Protein AF-A0AAU9T8H1-F1 (afdb_monomer)

InterPro domains:
  IPR004146 DC1 [PF03107] (18-64)
  IPR004146 DC1 [PF03107] (103-150)
  IPR046349 C1-like domain superfamily [SSF57889] (3-67)
  IPR046349 C1-like domain superfamily [SSF57889] (46-163)
  IPR053192 Vacuole Formation Regulator [PTHR32410] (3-185)

Nearest PDB structures (foldseek):
  6yxy-assembly1_EG  TM=4.376E-01  e=1.347E+00  Trypanosoma brucei brucei
  6nmi-assembly1_E  TM=2.563E-01  e=2.479E-01  Homo sapiens
  8ebt-assembly1_E  TM=2.533E-01  e=3.477E-01  Homo sapiens

Solvent-accessible surface area (backbone atoms only — not comparable to full-atom values): 11354 Å² total; per-residue (Å²): 137,81,79,58,87,84,66,78,79,70,69,54,24,35,48,31,16,85,46,94,59,61,30,34,57,34,76,66,74,74,93,78,92,51,46,13,75,81,80,67,43,74,54,63,68,89,72,19,29,29,33,36,89,88,45,88,85,42,31,28,39,43,75,64,53,69,30,77,81,29,21,85,83,64,70,41,69,92,53,79,78,73,67,98,68,79,68,57,65,34,46,49,76,77,51,92,56,28,30,40,36,80,85,43,96,56,59,25,37,59,42,69,55,87,65,72,46,97,83,44,44,15,75,82,79,73,44,69,53,66,64,55,51,28,30,36,38,80,78,94,42,90,54,29,28,41,43,70,61,53,68,42,64,42,61,48,77,39,70,79,36,52,56,54,33,34,61,42,75,44,74,64,94,68,87,79,90,61,63,49,80,46,74,43,67,87,130

Sequence (187 aa):
MGLHQDCVYHPYLIRISRHHHRISFISFLPPGKWFCGVCRRKVDNSYGAYSCNKCDGYFVHTKCSLRKDLWDGEELEGIPEEPAEIVVEPFQRISDGIILHFAHYHHLKLEICGAYDEGNICQACSFPIYEGGYYSCKDQCDFILHEACANTPCKKQHPMHAHSLTLKVGLFKYSGGQGYFYCSAFF

pLDDT: mean 79.55, std 15.43, range [38.94, 95.0]

Radius of gyration: 22.87 Å; Cα contacts (8 Å, |Δi|>4): 336; chains: 1; bounding box: 56×29×70 Å

Foldseek 3Di:
DDDDPVLPDQFAWFFWLLDDAIWGWDLADDPDFAAASQPRHTEDNPRTWTGDPVDPRHIHHSVRCPDVQITVPDRCVVPDDDPSDPQVFQWDDPDVQWTCGQQDRAIWGKDFPPQFDPLQAAPQPRHGDHGGIKTAGPPPDSHIHHPVSSRDGQWDRHSRDSFIWGWDWADDPDDDGDIDIDTDGDD

Mean predicted aligned error: 13.31 Å

Structure (mmCIF, N/CA/C/O backbone):
data_AF-A0AAU9T8H1-F1
#
_entry.id   AF-A0AAU9T8H1-F1
#
loop_
_atom_site.group_PDB
_atom_site.id
_atom_site.type_symbol
_atom_site.label_atom_id
_atom_site.label_alt_id
_atom_site.label_comp_id
_atom_site.label_asym_id
_atom_site.label_entity_id
_atom_site.label_seq_id
_atom_site.pdbx_PDB_ins_code
_atom_site.Cartn_x
_atom_site.Cartn_y
_atom_site.Cartn_z
_atom_site.occupancy
_atom_site.B_iso_or_equiv
_atom_site.auth_seq_id
_atom_site.auth_comp_id
_atom_site.auth_asym_id
_atom_site.auth_atom_id
_atom_site.pdbx_PDB_model_num
ATOM 1 N N . MET A 1 1 ? 19.679 5.506 -36.615 1.00 39.25 1 MET A N 1
ATOM 2 C CA . MET A 1 1 ? 18.511 5.519 -35.713 1.00 39.25 1 MET A CA 1
ATOM 3 C C . MET A 1 1 ? 17.799 4.188 -35.889 1.00 39.25 1 MET A C 1
ATOM 5 O O . MET A 1 1 ? 16.948 4.063 -36.753 1.00 39.25 1 MET A O 1
ATOM 9 N N . GLY A 1 2 ? 18.286 3.150 -35.208 1.00 38.94 2 GLY A N 1
ATOM 10 C CA . GLY A 1 2 ? 17.725 1.806 -35.317 1.00 38.94 2 GLY A CA 1
ATOM 11 C C . GLY A 1 2 ? 16.700 1.618 -34.214 1.00 38.94 2 GLY A C 1
ATOM 12 O O . GLY A 1 2 ? 17.080 1.491 -33.055 1.00 38.94 2 GLY A O 1
ATOM 13 N N . LEU A 1 3 ? 15.419 1.662 -34.566 1.00 40.53 3 LEU A N 1
ATOM 14 C CA . LEU A 1 3 ? 14.355 1.194 -33.688 1.00 40.53 3 LEU A CA 1
ATOM 15 C C . LEU A 1 3 ? 14.489 -0.332 -33.601 1.00 40.53 3 LEU A C 1
ATOM 17 O O . LEU A 1 3 ? 14.402 -1.011 -34.622 1.00 40.53 3 LEU A O 1
ATOM 21 N N . HIS A 1 4 ? 14.758 -0.864 -32.405 1.00 49.91 4 HIS A N 1
ATOM 22 C CA . HIS A 1 4 ? 14.685 -2.306 -32.171 1.00 49.91 4 HIS A CA 1
ATOM 23 C C . HIS A 1 4 ? 13.232 -2.741 -32.384 1.00 49.91 4 HIS A C 1
ATOM 25 O O . HIS A 1 4 ? 12.314 -2.134 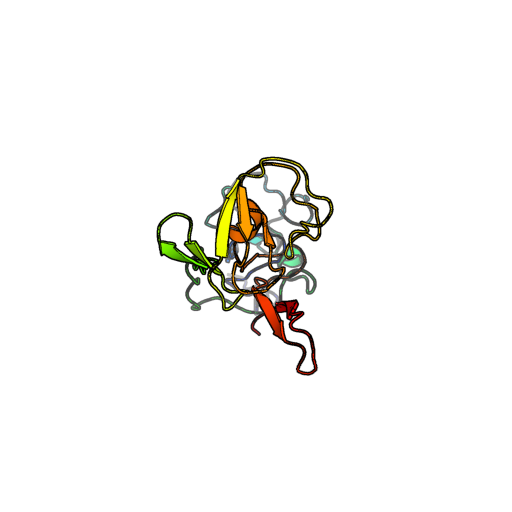-31.835 1.00 49.91 4 HIS A O 1
ATOM 31 N N . GLN A 1 5 ? 13.018 -3.789 -33.173 1.00 43.81 5 GLN A N 1
ATOM 32 C CA . GLN A 1 5 ? 11.688 -4.321 -33.489 1.00 43.81 5 GLN A CA 1
ATOM 33 C C . GLN A 1 5 ? 10.965 -4.876 -32.240 1.00 43.81 5 GLN A C 1
ATOM 35 O O . GLN A 1 5 ? 9.746 -5.009 -32.239 1.00 43.81 5 GLN A O 1
ATOM 40 N N . ASP A 1 6 ? 11.709 -5.096 -31.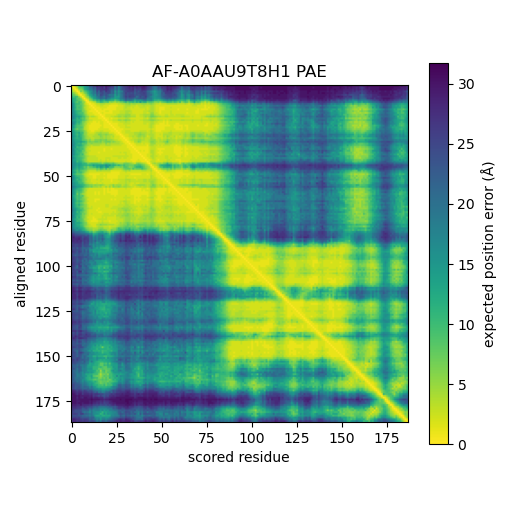150 1.00 49.19 6 ASP A N 1
ATOM 41 C CA . ASP A 1 6 ? 11.206 -5.488 -29.826 1.00 49.19 6 ASP A CA 1
ATOM 42 C C . ASP A 1 6 ? 10.787 -4.292 -28.945 1.00 49.19 6 ASP A C 1
ATOM 44 O O . ASP A 1 6 ? 10.227 -4.478 -27.866 1.00 49.19 6 ASP A O 1
ATOM 48 N N . CYS A 1 7 ? 11.039 -3.048 -29.375 1.00 53.81 7 CYS A N 1
ATOM 49 C CA . CYS A 1 7 ? 10.672 -1.832 -28.634 1.00 53.81 7 CYS A CA 1
ATOM 50 C C . CYS A 1 7 ? 9.223 -1.379 -28.875 1.00 53.81 7 CYS A C 1
ATOM 52 O O . CYS A 1 7 ? 8.868 -0.268 -28.492 1.00 53.81 7 CYS A O 1
ATOM 54 N N . VAL A 1 8 ? 8.387 -2.195 -29.521 1.00 54.19 8 VAL A N 1
ATOM 55 C CA . VAL A 1 8 ? 7.093 -1.722 -30.034 1.00 54.19 8 VAL A CA 1
ATOM 56 C C . VAL A 1 8 ? 6.023 -1.584 -28.939 1.00 54.19 8 VAL A C 1
ATOM 58 O O . VAL A 1 8 ? 5.135 -0.765 -29.120 1.00 54.19 8 VAL A O 1
ATOM 61 N N . TYR A 1 9 ? 6.127 -2.250 -27.776 1.00 65.25 9 TYR A N 1
ATOM 62 C CA . TYR A 1 9 ? 5.170 -2.051 -26.666 1.00 65.25 9 TYR A CA 1
ATOM 63 C C . TYR A 1 9 ? 5.771 -2.339 -25.276 1.00 65.25 9 TYR A C 1
ATOM 65 O O . TYR A 1 9 ? 5.456 -3.352 -24.653 1.00 65.25 9 TYR A O 1
ATOM 73 N N . HIS A 1 10 ? 6.627 -1.449 -24.765 1.00 79.06 10 HIS A N 1
ATOM 74 C CA . HIS A 1 10 ? 6.884 -1.399 -23.320 1.00 79.06 10 HIS A CA 1
ATOM 75 C C . HIS A 1 10 ? 6.015 -0.297 -22.718 1.00 79.06 10 HIS A C 1
ATOM 77 O O . HIS A 1 10 ? 6.110 0.835 -23.195 1.00 79.06 10 HIS A O 1
ATOM 83 N N . PRO A 1 11 ? 5.184 -0.600 -21.708 1.00 88.94 11 PRO A N 1
ATOM 84 C CA . PRO A 1 11 ? 4.323 0.406 -21.117 1.00 88.94 11 PRO A CA 1
ATOM 85 C C . PRO A 1 11 ? 5.165 1.511 -20.480 1.00 88.94 11 PRO A C 1
ATOM 87 O O . PRO A 1 11 ? 6.184 1.229 -19.836 1.00 88.94 11 PRO A O 1
ATOM 90 N N . TYR A 1 12 ? 4.775 2.763 -20.678 1.00 91.69 12 TYR A N 1
ATOM 91 C CA . TYR A 1 12 ? 5.540 3.907 -20.218 1.00 91.69 12 TYR A CA 1
ATOM 92 C C . TYR A 1 12 ? 5.440 4.072 -18.707 1.00 91.69 12 TYR A C 1
ATOM 94 O O . TYR A 1 12 ? 6.472 4.249 -18.067 1.00 91.69 12 TYR A O 1
ATOM 102 N N . LEU A 1 13 ? 4.250 3.990 -18.110 1.00 92.19 13 LEU A N 1
ATOM 103 C CA . LEU A 1 13 ? 4.049 4.226 -16.684 1.00 92.19 13 LEU A CA 1
ATOM 104 C C . LEU A 1 13 ? 3.257 3.077 -16.069 1.00 92.19 13 LEU A C 1
ATOM 106 O O . LEU A 1 13 ? 2.109 2.844 -16.415 1.00 92.19 13 LEU A O 1
ATOM 110 N N . ILE A 1 14 ? 3.841 2.378 -15.101 1.00 92.19 14 ILE A N 1
ATOM 111 C CA . ILE A 1 14 ? 3.196 1.214 -14.480 1.00 92.19 14 ILE A CA 1
ATOM 112 C C . ILE A 1 14 ? 3.286 1.259 -12.959 1.00 92.19 14 ILE A C 1
ATOM 114 O O . ILE A 1 14 ? 4.031 2.052 -12.372 1.00 92.19 14 ILE A O 1
ATOM 118 N N . ARG A 1 15 ? 2.563 0.349 -12.304 1.00 91.12 15 ARG A N 1
ATOM 119 C CA . ARG A 1 15 ? 2.710 0.050 -10.878 1.00 91.12 15 ARG A CA 1
ATOM 120 C C . ARG A 1 15 ? 3.114 -1.411 -10.692 1.00 91.12 15 ARG A C 1
ATOM 122 O O . ARG A 1 15 ? 2.602 -2.292 -11.368 1.00 91.12 15 ARG A O 1
ATOM 129 N N . ILE A 1 16 ? 4.025 -1.661 -9.753 1.00 90.12 16 ILE A N 1
ATOM 130 C CA . ILE A 1 16 ? 4.419 -3.017 -9.361 1.00 90.12 16 ILE A CA 1
ATOM 131 C C . ILE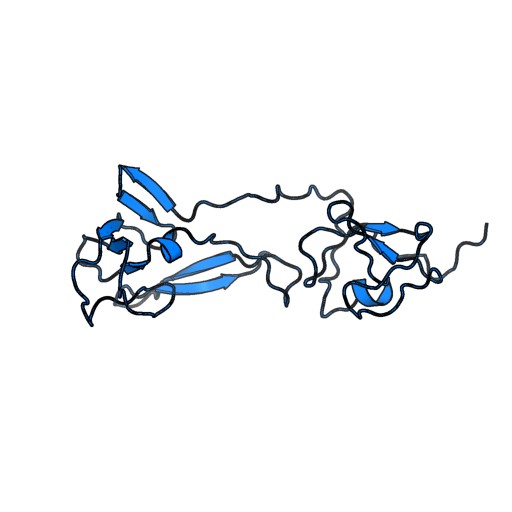 A 1 16 ? 4.167 -3.230 -7.873 1.00 90.12 16 ILE A C 1
ATOM 133 O O . ILE A 1 16 ? 4.346 -2.316 -7.076 1.00 90.12 16 ILE A O 1
ATOM 137 N N . SER A 1 17 ? 3.850 -4.454 -7.464 1.00 85.31 17 SER A N 1
ATOM 138 C CA . SER A 1 17 ? 3.576 -4.772 -6.055 1.00 85.31 17 SER A CA 1
ATOM 139 C C . SER A 1 17 ? 4.778 -4.542 -5.122 1.00 85.31 17 SER A C 1
ATOM 141 O O . SER A 1 17 ? 4.631 -4.353 -3.919 1.00 85.31 17 SER A O 1
ATOM 143 N N . ARG A 1 18 ? 6.002 -4.548 -5.668 1.00 84.94 18 ARG A N 1
ATOM 144 C CA . ARG A 1 18 ? 7.264 -4.404 -4.916 1.00 84.94 18 ARG A CA 1
ATOM 145 C C . ARG A 1 18 ? 7.698 -2.951 -4.704 1.00 84.94 18 ARG A C 1
ATOM 147 O O . ARG A 1 18 ? 8.796 -2.733 -4.187 1.00 84.94 18 ARG A O 1
ATOM 154 N N . HIS A 1 19 ? 6.890 -1.975 -5.116 1.00 88.75 19 HIS A N 1
ATOM 155 C CA . HIS A 1 19 ? 7.195 -0.560 -4.944 1.00 88.75 19 HIS A CA 1
ATOM 156 C C . HIS A 1 19 ? 5.930 0.291 -4.846 1.00 88.75 19 HIS A C 1
ATOM 158 O O . HIS A 1 19 ? 4.977 0.079 -5.584 1.00 88.75 19 HIS A O 1
ATOM 164 N N . HIS A 1 20 ? 5.935 1.283 -3.957 1.00 81.81 20 HIS A N 1
ATOM 165 C CA . HIS A 1 20 ? 4.718 2.034 -3.651 1.00 81.81 20 HIS A CA 1
ATOM 166 C C . HIS A 1 20 ? 4.334 3.077 -4.707 1.00 81.81 20 HIS A C 1
ATOM 168 O O . HIS A 1 20 ? 3.153 3.372 -4.926 1.00 81.81 20 HIS A O 1
ATOM 174 N N . HIS A 1 21 ? 5.338 3.630 -5.378 1.00 88.81 21 HIS A N 1
ATOM 175 C CA . HIS A 1 21 ? 5.156 4.641 -6.408 1.00 88.81 21 HIS A CA 1
ATOM 176 C C . HIS A 1 21 ? 5.018 4.008 -7.789 1.00 88.81 21 HIS A C 1
ATOM 178 O O . HIS A 1 21 ? 5.494 2.896 -8.035 1.00 88.81 21 HIS A O 1
ATOM 184 N N . ARG A 1 22 ? 4.391 4.747 -8.709 1.00 91.44 22 ARG A N 1
ATOM 185 C CA . ARG A 1 22 ? 4.471 4.410 -10.130 1.00 91.44 22 ARG A CA 1
ATOM 186 C C . ARG A 1 22 ? 5.922 4.519 -10.593 1.00 91.44 22 ARG A C 1
ATOM 188 O O . ARG A 1 22 ? 6.678 5.360 -10.105 1.00 91.44 22 ARG A O 1
ATOM 195 N N . ILE A 1 23 ? 6.297 3.658 -11.525 1.00 93.31 23 ILE A N 1
ATOM 196 C CA . ILE A 1 23 ? 7.619 3.654 -12.142 1.00 93.31 23 ILE A CA 1
ATOM 197 C C . ILE A 1 23 ? 7.462 3.886 -13.637 1.00 93.31 23 ILE A C 1
ATOM 199 O O . ILE A 1 23 ? 6.556 3.326 -14.256 1.00 93.31 23 ILE A O 1
ATOM 203 N N . SER A 1 24 ? 8.331 4.713 -14.208 1.00 94.06 24 SER A N 1
ATOM 204 C CA . SER A 1 24 ? 8.301 5.061 -15.624 1.00 94.06 24 SER A CA 1
ATOM 205 C C . SER A 1 24 ? 9.432 4.387 -16.387 1.00 94.06 24 SER A C 1
ATOM 207 O O . SER A 1 24 ? 10.535 4.225 -15.859 1.00 94.06 24 SER A O 1
ATOM 209 N N . PHE A 1 25 ? 9.174 4.014 -17.632 1.00 93.38 25 PHE A N 1
ATOM 210 C CA . PHE A 1 25 ? 10.170 3.454 -18.525 1.00 93.38 25 PHE A CA 1
ATOM 211 C C . PHE A 1 25 ? 11.209 4.513 -18.902 1.00 93.38 25 PHE A C 1
ATOM 213 O O . PHE A 1 25 ? 10.886 5.645 -19.263 1.00 93.38 25 PHE A O 1
ATOM 220 N N . ILE A 1 26 ? 12.477 4.121 -18.851 1.00 90.25 26 ILE A N 1
ATOM 221 C CA . ILE A 1 26 ? 13.618 4.908 -19.297 1.00 90.25 26 ILE A CA 1
ATOM 222 C C . ILE A 1 26 ? 14.435 4.090 -20.294 1.00 90.25 26 ILE A C 1
ATOM 224 O O . ILE A 1 26 ? 14.829 2.951 -20.045 1.00 90.25 26 ILE A O 1
ATOM 228 N N . SER A 1 27 ? 14.719 4.697 -21.445 1.00 86.94 27 SER A N 1
ATOM 229 C CA . SER A 1 27 ? 15.519 4.050 -22.494 1.00 86.94 27 SER A CA 1
ATOM 230 C C . SER A 1 27 ? 17.015 4.026 -22.165 1.00 86.94 27 SER A C 1
ATOM 232 O O . SER A 1 27 ? 17.746 3.192 -22.691 1.00 86.94 27 SER A O 1
ATOM 234 N N . PHE A 1 28 ? 17.472 4.934 -21.297 1.00 84.12 28 PHE A N 1
ATOM 235 C CA . PHE A 1 28 ? 18.876 5.072 -20.926 1.00 84.12 28 PHE A CA 1
ATOM 236 C C . PHE A 1 28 ? 19.024 5.253 -19.420 1.00 84.12 28 PHE A C 1
ATOM 238 O O . PHE A 1 28 ? 18.386 6.118 -18.819 1.00 84.12 28 PHE A O 1
ATOM 245 N N . LEU A 1 29 ? 19.899 4.448 -18.822 1.00 85.38 29 LEU A N 1
ATOM 246 C CA . LEU A 1 29 ? 20.279 4.601 -17.424 1.00 85.38 29 LEU A CA 1
ATOM 247 C C . LEU A 1 29 ? 21.188 5.824 -17.226 1.00 85.38 29 LEU A C 1
ATOM 249 O O . LEU A 1 29 ? 22.110 6.033 -18.021 1.00 85.38 29 LEU A O 1
ATOM 253 N N . PRO A 1 30 ? 21.005 6.585 -16.132 1.00 86.25 30 PRO A N 1
ATOM 254 C CA . PRO A 1 30 ? 21.972 7.595 -15.726 1.00 86.25 30 PRO A CA 1
ATOM 255 C C . PRO A 1 30 ? 23.359 6.978 -15.476 1.00 86.25 30 PRO A C 1
ATOM 257 O O . PRO A 1 30 ? 23.454 5.786 -15.155 1.00 86.25 30 PRO A O 1
ATOM 260 N N . PRO A 1 31 ? 24.449 7.760 -15.559 1.00 84.50 31 PRO A N 1
ATOM 261 C CA . PRO A 1 31 ? 25.777 7.282 -15.191 1.00 84.50 31 PRO A CA 1
ATOM 262 C C . PRO A 1 31 ? 25.789 6.750 -13.753 1.00 84.50 31 PRO A C 1
ATOM 264 O O . PRO A 1 31 ? 25.339 7.426 -12.832 1.00 84.50 31 PRO A O 1
ATOM 267 N N . GLY A 1 32 ? 26.301 5.536 -13.551 1.00 85.56 32 GLY A N 1
ATOM 268 C CA . GLY A 1 32 ? 26.372 4.939 -12.220 1.00 85.56 32 GLY A CA 1
ATOM 269 C C . GLY A 1 32 ? 26.301 3.417 -12.214 1.00 85.56 32 GLY A C 1
ATOM 270 O O . GLY A 1 32 ? 26.243 2.754 -13.253 1.00 85.56 32 GLY A O 1
ATOM 271 N N . LYS A 1 33 ? 26.328 2.850 -11.004 1.00 89.38 33 LYS A N 1
ATOM 272 C CA . LYS A 1 33 ? 26.063 1.429 -10.759 1.00 89.38 33 LYS A CA 1
ATOM 273 C C . LYS A 1 33 ? 24.697 1.300 -10.100 1.00 89.38 33 LYS A C 1
ATOM 275 O O . LYS A 1 33 ? 24.556 1.570 -8.914 1.00 89.38 33 LYS A O 1
ATOM 280 N N . TRP A 1 34 ? 23.723 0.845 -10.874 1.00 91.19 34 TRP A N 1
ATOM 281 C CA . TRP A 1 34 ? 22.350 0.669 -10.417 1.00 91.19 34 TRP A CA 1
ATOM 282 C C . TRP A 1 34 ? 22.039 -0.803 -10.175 1.00 91.19 34 TRP A C 1
ATOM 284 O O . TRP A 1 34 ? 22.524 -1.685 -10.893 1.00 91.19 34 TRP A O 1
ATOM 294 N N . PHE A 1 35 ? 21.205 -1.066 -9.174 1.00 93.75 35 PHE A N 1
ATOM 295 C CA . PHE A 1 35 ? 20.753 -2.405 -8.817 1.00 93.75 35 PHE A CA 1
ATOM 296 C C . PHE A 1 35 ? 19.234 -2.466 -8.891 1.00 93.75 35 PHE A C 1
ATOM 298 O O . PHE A 1 35 ? 18.541 -1.552 -8.458 1.00 93.75 35 PHE A O 1
ATOM 305 N N . CYS A 1 36 ? 18.720 -3.561 -9.440 1.00 94.06 36 CYS A N 1
ATOM 306 C CA . CYS A 1 36 ? 17.293 -3.769 -9.594 1.00 94.06 36 CYS A CA 1
ATOM 307 C C . CYS A 1 36 ? 16.617 -3.914 -8.224 1.00 94.06 36 CYS A C 1
ATOM 309 O O . CYS A 1 36 ? 16.957 -4.820 -7.462 1.00 94.06 36 CYS A O 1
ATOM 311 N N . GLY A 1 37 ? 15.600 -3.099 -7.943 1.00 92.25 37 GLY A N 1
ATOM 312 C CA . GLY A 1 37 ? 14.822 -3.155 -6.701 1.00 92.25 37 GLY A CA 1
ATOM 313 C C . GLY A 1 37 ? 14.093 -4.485 -6.471 1.00 92.25 37 GLY A C 1
ATOM 314 O O . GLY A 1 37 ? 13.801 -4.836 -5.329 1.00 92.25 37 GLY A O 1
ATOM 315 N N . VAL A 1 38 ? 13.860 -5.260 -7.537 1.00 92.88 38 VAL A N 1
ATOM 316 C CA . VAL A 1 38 ? 13.172 -6.561 -7.496 1.00 92.88 38 VAL A CA 1
ATOM 317 C C . VAL A 1 38 ? 14.156 -7.719 -7.319 1.00 92.88 38 VAL A C 1
ATOM 319 O O . VAL A 1 38 ? 14.074 -8.450 -6.337 1.00 92.88 38 VAL A O 1
ATOM 322 N N . CYS A 1 39 ? 15.092 -7.908 -8.256 1.00 93.44 39 CYS A N 1
ATOM 323 C CA . CYS A 1 39 ? 15.990 -9.071 -8.245 1.00 93.44 39 CYS A CA 1
ATOM 324 C C . CYS A 1 39 ? 17.343 -8.819 -7.562 1.00 93.44 39 CYS A C 1
ATOM 326 O O . CYS A 1 39 ? 18.139 -9.749 -7.441 1.00 93.44 39 CYS A O 1
ATOM 328 N N . ARG A 1 40 ? 17.623 -7.572 -7.154 1.00 93.62 40 ARG A N 1
ATOM 329 C CA . ARG A 1 40 ? 18.874 -7.116 -6.516 1.00 93.62 40 ARG A CA 1
ATOM 330 C C . ARG A 1 40 ? 20.147 -7.310 -7.353 1.00 93.62 40 ARG A C 1
ATOM 332 O O . ARG A 1 40 ? 21.248 -7.106 -6.852 1.00 93.62 40 ARG A O 1
ATOM 339 N N . ARG A 1 41 ? 20.023 -7.661 -8.637 1.00 94.44 41 ARG A N 1
ATOM 340 C CA . ARG A 1 41 ? 21.149 -7.753 -9.584 1.00 94.44 41 ARG A CA 1
ATOM 341 C C . ARG A 1 41 ? 21.395 -6.409 -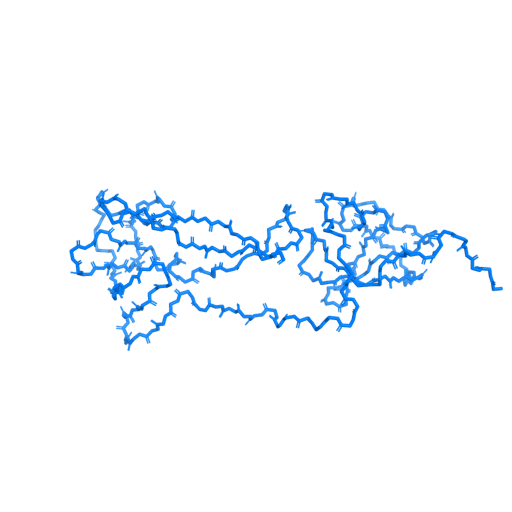10.265 1.00 94.44 41 ARG A C 1
ATOM 343 O O . ARG A 1 41 ? 20.495 -5.574 -10.329 1.00 94.44 41 ARG A O 1
ATOM 350 N N . LYS A 1 42 ? 22.603 -6.219 -10.798 1.00 93.69 42 LYS A N 1
ATOM 351 C CA . LYS A 1 42 ? 22.977 -5.019 -11.558 1.00 93.69 42 LYS A CA 1
ATOM 352 C C . LYS A 1 42 ? 22.007 -4.793 -12.724 1.00 93.69 42 LYS A C 1
ATOM 354 O O . LYS A 1 42 ? 21.688 -5.744 -13.439 1.00 93.69 42 LYS A O 1
ATOM 359 N N . VAL A 1 43 ? 21.556 -3.553 -12.905 1.00 90.81 43 VAL A N 1
ATOM 360 C CA . VAL A 1 43 ? 20.748 -3.165 -14.068 1.00 90.81 43 VAL A CA 1
ATOM 361 C C . VAL A 1 43 ? 21.674 -3.002 -15.270 1.00 90.81 43 VAL A C 1
ATOM 363 O O . VAL A 1 43 ? 22.658 -2.263 -15.203 1.00 90.81 43 VAL A O 1
ATOM 366 N N . ASP A 1 44 ? 21.404 -3.755 -16.334 1.00 81.31 44 ASP A N 1
ATOM 367 C CA . ASP A 1 44 ? 22.051 -3.574 -17.630 1.00 81.31 44 ASP A CA 1
ATOM 368 C C . ASP A 1 44 ? 21.212 -2.620 -18.492 1.00 81.31 44 ASP A C 1
ATOM 370 O O . ASP A 1 44 ? 20.007 -2.488 -18.303 1.00 81.31 44 ASP A O 1
ATOM 374 N N . ASN A 1 45 ? 21.867 -1.889 -19.397 1.00 68.75 45 ASN A N 1
ATOM 375 C CA . ASN A 1 45 ? 21.212 -0.883 -20.242 1.00 68.75 45 ASN A CA 1
ATOM 376 C C . ASN A 1 45 ? 20.736 -1.464 -21.588 1.00 68.75 45 ASN A C 1
ATOM 378 O O . ASN A 1 45 ? 20.485 -0.717 -22.526 1.00 68.75 45 ASN A O 1
ATOM 382 N N . SER A 1 46 ? 20.688 -2.792 -21.732 1.00 70.44 46 SER A N 1
ATOM 383 C CA . SER A 1 46 ? 20.466 -3.439 -23.031 1.00 70.44 46 SER A CA 1
ATOM 384 C C . SER A 1 46 ? 19.023 -3.310 -23.535 1.00 70.44 46 SER A C 1
ATOM 386 O O . SER A 1 46 ? 18.814 -3.337 -24.741 1.00 70.44 46 SER A O 1
ATOM 388 N N . TYR A 1 47 ? 18.047 -3.146 -22.633 1.00 75.12 47 TYR A N 1
ATOM 389 C CA . TYR A 1 47 ? 16.608 -3.115 -22.953 1.00 75.12 47 TYR A CA 1
ATOM 390 C C . TYR A 1 47 ? 15.851 -2.026 -22.170 1.00 75.12 47 TYR A C 1
ATOM 392 O O . TYR A 1 47 ? 14.668 -2.175 -21.851 1.00 75.12 47 TYR A O 1
ATOM 400 N N . GLY A 1 48 ? 16.556 -0.955 -21.794 1.00 86.88 48 GLY A N 1
ATOM 401 C CA . GLY A 1 48 ? 16.041 0.060 -20.877 1.00 86.88 48 GLY A CA 1
ATOM 402 C C . GLY A 1 48 ? 15.802 -0.469 -19.458 1.00 86.88 48 GLY A C 1
ATOM 403 O O . GLY A 1 48 ? 16.206 -1.578 -19.089 1.00 86.88 48 GLY A O 1
ATOM 404 N N . ALA A 1 49 ? 15.155 0.355 -18.643 1.00 92.88 49 ALA A N 1
ATOM 405 C CA . ALA A 1 49 ? 14.768 0.034 -17.275 1.00 92.88 49 ALA A CA 1
ATOM 406 C C . ALA A 1 49 ? 13.514 0.822 -16.885 1.00 92.88 49 ALA A C 1
ATOM 408 O O . ALA A 1 49 ? 13.106 1.736 -17.589 1.00 92.88 49 ALA A O 1
ATOM 409 N N . TYR A 1 50 ? 12.933 0.506 -15.734 1.00 93.81 50 TYR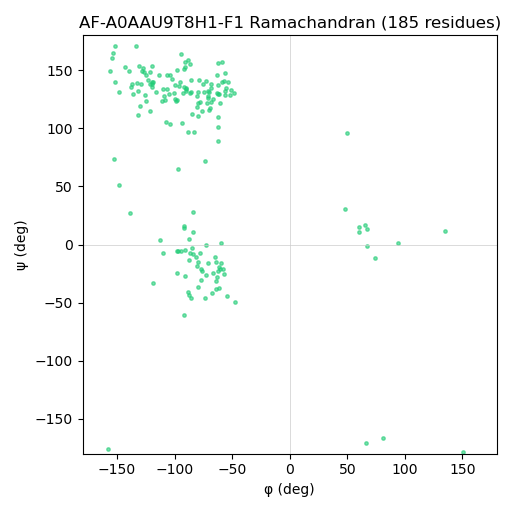 A N 1
ATOM 410 C CA . TYR A 1 50 ? 11.965 1.379 -15.081 1.00 93.81 50 TYR A CA 1
ATOM 411 C C . TYR A 1 50 ? 12.628 2.107 -13.922 1.00 93.81 50 TYR A C 1
ATOM 413 O O . TYR A 1 50 ? 13.427 1.504 -13.199 1.00 93.81 50 TYR A O 1
ATOM 421 N N . SER A 1 51 ? 12.274 3.371 -13.716 1.00 94.50 51 SER A N 1
ATOM 422 C CA . SER A 1 51 ? 12.734 4.170 -12.584 1.00 94.50 51 SER A CA 1
ATOM 423 C C . SER A 1 51 ? 11.574 4.814 -11.833 1.00 94.50 51 SER A C 1
ATOM 425 O O . SER A 1 51 ? 10.512 5.078 -12.393 1.00 94.50 51 SER A O 1
ATOM 427 N N . CYS A 1 52 ? 11.774 5.057 -10.540 1.00 93.88 52 CYS A N 1
ATOM 428 C CA . CYS A 1 52 ? 10.866 5.884 -9.752 1.00 93.88 52 CYS A CA 1
ATOM 429 C C . CYS A 1 52 ? 11.348 7.336 -9.767 1.00 93.88 52 CYS A C 1
ATOM 431 O O . CYS A 1 52 ? 12.530 7.594 -9.559 1.00 93.88 52 CYS A O 1
ATOM 433 N N . ASN A 1 53 ? 10.433 8.285 -9.954 1.00 89.06 53 ASN A N 1
ATOM 434 C CA . ASN A 1 53 ? 10.732 9.718 -9.867 1.00 89.06 53 ASN A CA 1
ATOM 435 C C . ASN A 1 53 ? 10.617 10.284 -8.437 1.00 89.06 53 ASN A C 1
ATOM 437 O O . ASN A 1 53 ? 11.075 11.394 -8.187 1.00 89.06 53 ASN A O 1
ATOM 441 N N . LYS A 1 54 ? 10.009 9.536 -7.506 1.00 89.44 54 LYS A N 1
ATOM 442 C CA . LYS A 1 54 ? 9.827 9.921 -6.093 1.00 89.44 54 LYS A CA 1
ATOM 443 C C . LYS A 1 54 ? 10.881 9.328 -5.158 1.00 89.44 54 LYS A C 1
ATOM 445 O O . LYS A 1 54 ? 11.110 9.863 -4.079 1.00 89.44 54 LYS A O 1
ATOM 450 N N . CYS A 1 55 ? 11.500 8.213 -5.540 1.00 89.62 55 CYS A N 1
ATOM 451 C CA . CYS A 1 55 ? 12.524 7.543 -4.745 1.00 89.62 55 CYS A CA 1
ATOM 452 C C . CYS A 1 55 ? 13.879 7.667 -5.424 1.00 89.62 55 CYS A C 1
ATOM 454 O O . CYS A 1 55 ? 14.044 7.216 -6.558 1.00 89.62 55 CYS A O 1
ATOM 456 N N . ASP A 1 56 ? 14.849 8.215 -4.697 1.00 87.44 56 ASP A N 1
ATOM 457 C CA . ASP A 1 56 ? 16.205 8.361 -5.204 1.00 87.44 56 ASP A CA 1
ATOM 458 C C . ASP A 1 56 ? 16.823 6.994 -5.535 1.00 87.44 56 ASP A C 1
ATOM 460 O O . ASP A 1 56 ? 16.769 6.046 -4.746 1.00 87.44 56 ASP A O 1
ATOM 464 N N . GLY A 1 57 ? 17.377 6.882 -6.740 1.00 88.00 57 GLY A N 1
ATOM 465 C CA . GLY A 1 57 ? 18.109 5.699 -7.179 1.00 88.00 57 GLY A CA 1
ATOM 466 C C . GLY A 1 57 ? 17.301 4.400 -7.330 1.00 88.00 57 GLY A C 1
ATOM 467 O O . GLY A 1 57 ? 17.911 3.328 -7.382 1.00 88.00 57 GLY A O 1
ATOM 468 N N . TYR A 1 58 ? 15.963 4.436 -7.394 1.00 94.00 58 TYR A N 1
ATOM 469 C CA . TYR A 1 58 ? 15.168 3.213 -7.574 1.00 94.00 58 TYR A CA 1
ATOM 470 C C . TYR A 1 58 ? 15.042 2.830 -9.053 1.00 94.00 58 TYR A C 1
ATOM 472 O O . TYR A 1 58 ? 14.354 3.504 -9.818 1.00 94.00 58 TYR A O 1
ATOM 480 N N . PHE A 1 59 ? 15.658 1.704 -9.430 1.00 94.62 59 PHE A N 1
ATOM 481 C CA . PHE A 1 59 ? 15.623 1.151 -10.786 1.00 94.62 59 PHE A CA 1
ATOM 482 C C . PHE A 1 59 ? 15.168 -0.306 -10.791 1.00 94.62 59 PHE A C 1
ATOM 484 O O . PHE A 1 59 ? 15.464 -1.071 -9.872 1.00 94.62 59 PHE A O 1
ATOM 491 N N . VAL A 1 60 ? 14.497 -0.732 -11.856 1.00 94.44 60 VAL A N 1
ATOM 492 C CA . VAL A 1 60 ? 14.044 -2.113 -12.050 1.00 94.44 60 VAL A CA 1
ATOM 493 C C . VAL A 1 60 ? 14.300 -2.524 -13.496 1.00 94.44 60 VAL A C 1
ATOM 495 O O . VAL A 1 60 ? 14.033 -1.754 -14.412 1.00 94.44 60 VAL A O 1
ATOM 498 N N . HIS A 1 61 ? 14.827 -3.734 -13.727 1.00 93.56 61 HIS A N 1
ATOM 499 C CA . HIS A 1 61 ? 14.939 -4.254 -15.094 1.00 93.56 61 HIS A CA 1
ATOM 500 C C . HIS A 1 61 ? 13.563 -4.290 -15.758 1.00 93.56 61 HIS A C 1
ATOM 502 O O . HIS A 1 61 ? 12.616 -4.763 -15.133 1.00 93.56 61 HIS A O 1
ATOM 508 N N . THR A 1 62 ? 13.482 -3.952 -17.043 1.00 91.44 62 THR A N 1
ATOM 509 C CA . THR A 1 62 ? 12.258 -4.064 -17.856 1.00 91.44 62 THR A CA 1
ATOM 510 C C . THR A 1 62 ? 11.572 -5.424 -17.681 1.00 91.44 62 THR A C 1
ATOM 512 O O . THR A 1 62 ? 10.412 -5.502 -17.289 1.00 91.44 62 THR A O 1
ATOM 515 N N . LYS A 1 63 ? 12.327 -6.525 -17.805 1.00 90.62 63 LYS A N 1
ATOM 516 C CA . LYS A 1 63 ? 11.808 -7.890 -17.589 1.00 90.62 63 LYS A CA 1
ATOM 517 C C . LYS A 1 63 ? 11.313 -8.173 -16.167 1.00 90.62 63 LYS A C 1
ATOM 519 O O . LYS A 1 63 ? 10.496 -9.063 -15.980 1.00 90.62 63 LYS A O 1
ATOM 524 N N . CYS A 1 64 ? 11.861 -7.498 -15.155 1.00 92.44 64 CYS A N 1
ATOM 525 C CA . CYS A 1 64 ? 11.433 -7.668 -13.767 1.00 92.44 64 CYS A CA 1
ATOM 526 C C . CYS A 1 64 ? 10.156 -6.880 -13.494 1.00 92.44 64 CYS A C 1
ATOM 528 O O . CYS A 1 64 ? 9.305 -7.375 -12.764 1.00 92.44 64 CYS A O 1
ATOM 530 N N . SER A 1 65 ? 10.031 -5.697 -14.092 1.00 91.75 65 SER A N 1
ATOM 531 C CA . SER A 1 65 ? 8.855 -4.839 -13.993 1.00 91.75 65 SER A CA 1
ATOM 532 C C . SER A 1 65 ? 7.612 -5.479 -14.605 1.00 91.75 65 SER A C 1
ATOM 534 O O . SER A 1 65 ? 6.543 -5.390 -14.022 1.00 91.75 65 SER A O 1
ATOM 536 N N . LEU A 1 66 ? 7.759 -6.187 -15.729 1.00 90.06 66 LEU A N 1
ATOM 537 C CA . LEU A 1 66 ? 6.633 -6.760 -16.478 1.00 90.06 66 LEU A CA 1
ATOM 538 C C . LEU A 1 66 ? 6.275 -8.202 -16.081 1.00 90.06 66 LEU A C 1
ATOM 540 O O . LEU A 1 66 ? 5.592 -8.912 -16.822 1.00 90.06 66 LEU A O 1
ATOM 544 N N . ARG A 1 67 ? 6.754 -8.685 -14.928 1.00 89.94 67 ARG A N 1
ATOM 545 C CA . ARG A 1 67 ? 6.364 -10.017 -14.454 1.00 89.94 67 ARG A CA 1
ATOM 546 C C . ARG A 1 67 ? 4.904 -10.006 -14.009 1.00 89.94 67 ARG A C 1
ATOM 548 O O . ARG A 1 67 ? 4.521 -9.177 -13.192 1.00 89.94 67 ARG A O 1
ATOM 555 N N . LYS A 1 68 ? 4.132 -10.997 -14.458 1.00 87.19 68 LYS A N 1
ATOM 556 C CA . LYS A 1 68 ? 2.697 -11.144 -14.145 1.00 87.19 68 LYS A CA 1
ATOM 557 C C . LYS A 1 68 ? 2.379 -11.312 -12.653 1.00 87.19 68 LYS A C 1
ATOM 559 O O . LYS A 1 68 ? 1.245 -11.112 -12.252 1.00 87.19 68 LYS A O 1
ATOM 564 N N . ASP A 1 69 ? 3.354 -11.709 -11.833 1.00 83.31 69 ASP A N 1
ATOM 565 C CA . ASP A 1 69 ? 3.192 -11.778 -10.374 1.00 83.31 69 ASP A CA 1
ATOM 566 C C . ASP A 1 69 ? 3.443 -10.435 -9.669 1.00 83.31 69 ASP A C 1
ATOM 568 O O . ASP A 1 69 ? 3.221 -10.329 -8.466 1.00 83.31 69 ASP A O 1
ATOM 572 N N . LEU A 1 70 ? 3.933 -9.427 -10.396 1.00 87.38 70 LEU A N 1
ATOM 573 C CA . LEU A 1 70 ? 4.301 -8.115 -9.862 1.00 87.38 70 LEU A CA 1
ATOM 574 C C . LEU A 1 70 ? 3.495 -6.972 -10.483 1.00 87.38 70 LEU A C 1
ATOM 576 O O . LEU A 1 70 ? 3.240 -5.997 -9.783 1.00 87.38 70 LEU A O 1
ATOM 580 N N . TRP A 1 71 ? 3.126 -7.084 -11.758 1.00 89.56 71 TRP A N 1
ATOM 581 C CA . TRP A 1 71 ? 2.376 -6.093 -12.527 1.00 89.56 71 TRP A CA 1
ATOM 582 C C . TRP A 1 71 ? 1.059 -6.692 -13.024 1.00 89.56 71 TRP A C 1
ATOM 584 O O . TRP A 1 71 ? 1.015 -7.851 -13.440 1.00 89.56 71 TRP A O 1
ATOM 594 N N . ASP A 1 72 ? 0.002 -5.889 -12.964 1.00 86.12 72 ASP A N 1
ATOM 595 C CA . ASP A 1 72 ? -1.374 -6.225 -13.342 1.00 86.12 72 ASP A CA 1
ATOM 596 C C . ASP A 1 72 ? -1.645 -6.131 -14.851 1.00 86.12 72 ASP A C 1
ATOM 598 O O . ASP A 1 72 ? -2.658 -6.647 -15.313 1.00 86.12 72 ASP A O 1
ATOM 602 N N . GLY A 1 73 ? -0.722 -5.561 -15.629 1.00 88.25 73 GLY A N 1
ATOM 603 C CA . GLY A 1 73 ? -0.885 -5.383 -17.074 1.00 88.25 73 GLY A CA 1
ATOM 604 C C . GLY A 1 73 ? -1.447 -4.017 -17.469 1.00 88.25 73 GLY A C 1
ATOM 605 O O . GLY A 1 73 ? -1.617 -3.772 -18.661 1.00 88.25 73 GLY A O 1
ATOM 606 N N . GLU A 1 74 ? -1.695 -3.130 -16.502 1.00 88.94 74 GLU A N 1
ATOM 607 C CA . GLU A 1 74 ? -2.278 -1.811 -16.744 1.00 88.94 74 GLU A CA 1
ATOM 608 C C . GLU A 1 74 ? -1.205 -0.765 -17.092 1.00 88.94 74 GLU A C 1
ATOM 610 O O . GLU A 1 74 ? -0.198 -0.615 -16.387 1.00 88.94 74 GLU A O 1
ATOM 615 N N . GLU A 1 75 ? -1.441 -0.027 -18.179 1.00 90.94 75 GLU A N 1
ATOM 616 C CA . GLU A 1 75 ? -0.714 1.193 -18.548 1.00 90.94 75 GLU A CA 1
ATOM 617 C C . GLU A 1 75 ? -1.354 2.390 -17.844 1.00 90.94 75 GLU A C 1
ATOM 619 O O . GLU A 1 75 ? -2.570 2.573 -17.881 1.00 90.94 75 GLU A O 1
ATOM 624 N N . LEU A 1 76 ? -0.534 3.221 -17.207 1.00 89.50 76 LEU A N 1
ATOM 625 C CA . LEU A 1 76 ? -0.985 4.347 -16.392 1.00 89.50 76 LEU A CA 1
ATOM 626 C C . LEU A 1 76 ? -0.617 5.703 -17.000 1.00 89.50 76 LEU A C 1
ATOM 628 O O . LEU A 1 76 ? -0.851 6.735 -16.362 1.00 89.50 76 LEU A O 1
ATOM 632 N N . GLU A 1 77 ? -0.031 5.736 -18.197 1.00 88.31 77 GLU A N 1
ATOM 633 C CA . GLU A 1 77 ? 0.197 6.970 -18.943 1.00 88.31 77 GLU A CA 1
ATOM 634 C C . GLU A 1 77 ? -1.121 7.735 -19.151 1.00 88.31 77 GLU A C 1
ATOM 636 O O . GLU A 1 77 ? -2.153 7.175 -19.511 1.00 88.31 77 GLU A O 1
ATOM 641 N N . GLY A 1 78 ? -1.110 9.039 -18.861 1.00 82.44 78 GLY A N 1
ATOM 642 C CA . GLY A 1 78 ? -2.299 9.892 -18.948 1.00 82.44 78 GLY A CA 1
ATOM 643 C C . GLY A 1 78 ? -3.336 9.688 -17.835 1.00 82.44 78 GLY A C 1
ATOM 644 O O . GLY A 1 78 ? -4.206 10.541 -17.669 1.00 82.44 78 GLY A O 1
ATOM 645 N N . ILE A 1 79 ? -3.229 8.630 -17.025 1.00 84.94 79 ILE A N 1
ATOM 646 C CA . ILE A 1 79 ? -4.083 8.428 -15.851 1.00 84.94 79 ILE A CA 1
ATOM 647 C C . ILE A 1 79 ? -3.538 9.298 -14.714 1.00 84.94 79 ILE A C 1
ATOM 649 O O . ILE A 1 79 ? -2.388 9.102 -14.309 1.00 84.94 79 ILE A O 1
ATOM 653 N N . PRO A 1 80 ? -4.320 10.231 -14.141 1.00 80.19 80 PRO A N 1
ATOM 654 C CA . PRO A 1 80 ? -3.888 10.989 -12.973 1.00 80.19 80 PRO A CA 1
ATOM 655 C C . PRO A 1 80 ? -3.448 10.047 -11.849 1.00 80.19 80 PRO A C 1
ATOM 657 O O . PRO A 1 80 ? -4.035 8.982 -11.630 1.00 80.19 80 PRO A O 1
ATOM 660 N N . GLU A 1 81 ? -2.372 10.391 -11.148 1.00 70.00 81 GLU A N 1
ATOM 661 C CA . GLU A 1 81 ? -2.067 9.693 -9.906 1.00 70.00 81 GLU A CA 1
ATOM 662 C C . GLU A 1 81 ? -3.129 10.116 -8.892 1.00 70.00 81 GLU A C 1
ATOM 664 O O . GLU A 1 81 ? -3.235 11.298 -8.568 1.00 70.00 81 GLU A O 1
ATOM 669 N N . GLU A 1 82 ? -3.947 9.164 -8.432 1.00 66.50 82 GLU A N 1
ATOM 670 C CA . GLU A 1 82 ? -4.775 9.377 -7.245 1.00 66.50 82 GLU A CA 1
ATOM 671 C C . GLU A 1 82 ? -3.859 9.961 -6.159 1.00 66.50 82 GLU A C 1
ATOM 673 O O . GLU A 1 82 ? -2.765 9.411 -5.955 1.00 66.50 82 GLU A O 1
ATOM 678 N N . PRO A 1 83 ? -4.236 11.070 -5.496 1.00 57.22 83 PRO A N 1
ATOM 679 C CA . PRO A 1 83 ? -3.404 11.645 -4.453 1.00 57.22 83 PRO A CA 1
ATOM 680 C C . PRO A 1 83 ? -3.030 10.536 -3.469 1.00 57.22 83 PRO A C 1
ATOM 682 O O . PRO A 1 83 ? -3.883 9.739 -3.070 1.00 57.22 83 PRO A O 1
ATOM 685 N N . ALA A 1 84 ? -1.744 10.464 -3.106 1.00 52.91 84 ALA A N 1
ATOM 686 C CA . ALA A 1 84 ? -1.154 9.392 -2.294 1.00 52.91 84 ALA A CA 1
ATOM 687 C C . ALA A 1 84 ? -1.792 9.236 -0.894 1.00 52.91 84 ALA A C 1
ATOM 689 O O . ALA A 1 84 ? -1.398 8.374 -0.116 1.00 52.91 84 ALA A O 1
ATOM 690 N N . GLU A 1 85 ? -2.796 10.053 -0.593 1.00 47.84 85 GLU A N 1
ATOM 691 C CA . GLU A 1 85 ? -3.409 10.263 0.700 1.00 47.84 85 GLU A CA 1
ATOM 692 C C . GLU A 1 85 ? -4.897 10.605 0.548 1.00 47.84 85 GLU A C 1
ATOM 694 O O . GLU A 1 85 ? -5.393 11.525 1.189 1.00 47.84 85 GLU A O 1
ATOM 699 N N . ILE A 1 86 ? -5.684 9.825 -0.203 1.00 46.09 86 ILE A N 1
ATOM 700 C CA . ILE A 1 86 ? -7.054 9.624 0.298 1.00 46.09 86 ILE A CA 1
ATOM 701 C C . ILE A 1 86 ? -6.917 8.679 1.493 1.00 46.09 86 ILE A C 1
ATOM 703 O O . ILE A 1 86 ? -7.233 7.487 1.412 1.00 46.09 86 ILE A O 1
ATOM 707 N N . VAL A 1 87 ? -6.371 9.210 2.595 1.00 52.41 87 VAL A N 1
ATOM 708 C CA . VAL A 1 87 ? -6.592 8.668 3.927 1.00 52.41 87 VAL A CA 1
ATOM 709 C C . VAL A 1 87 ? -8.089 8.823 4.106 1.00 52.41 87 VAL A C 1
ATOM 711 O O . VAL A 1 87 ? -8.585 9.871 4.500 1.00 52.41 87 VAL A O 1
ATOM 714 N N . VAL A 1 88 ? -8.840 7.807 3.684 1.00 60.75 88 VAL A N 1
ATOM 715 C CA . VAL A 1 88 ? -10.215 7.682 4.132 1.00 60.75 88 VAL A CA 1
ATOM 716 C C . VAL A 1 88 ? -10.059 7.497 5.626 1.00 60.75 88 VAL A C 1
ATOM 718 O O . VAL A 1 88 ? -9.604 6.434 6.068 1.00 60.75 88 VAL A O 1
ATOM 721 N N . GLU A 1 89 ? -10.290 8.583 6.362 1.00 72.44 89 GLU A N 1
ATOM 722 C CA . GLU A 1 89 ? -10.173 8.570 7.805 1.00 72.44 89 GLU A CA 1
ATOM 723 C C . GLU A 1 89 ? -11.014 7.395 8.310 1.00 72.44 89 GLU A C 1
ATOM 725 O O . GLU A 1 89 ? -12.163 7.222 7.886 1.00 72.44 89 GLU A O 1
ATOM 730 N N . PRO A 1 90 ? -10.436 6.520 9.147 1.00 82.50 90 PRO A N 1
ATOM 731 C CA . PRO A 1 90 ? -11.128 5.319 9.598 1.00 82.50 90 PRO A CA 1
ATOM 732 C C . PRO A 1 90 ? -12.359 5.661 10.452 1.00 82.50 90 PRO A C 1
ATOM 734 O O . PRO A 1 90 ? -13.193 4.804 10.738 1.00 82.50 90 PRO A O 1
ATOM 737 N N . PHE A 1 91 ? -12.523 6.917 10.850 1.00 87.19 91 PHE A N 1
ATOM 738 C CA . PHE A 1 91 ? -13.691 7.367 11.573 1.00 87.19 91 PHE A CA 1
ATOM 739 C C . PHE A 1 91 ? -13.947 8.854 11.362 1.00 87.19 91 PHE A C 1
ATOM 741 O O . PHE A 1 91 ? -13.044 9.622 11.051 1.00 87.19 91 PHE A O 1
ATOM 748 N N . GLN A 1 92 ? -15.183 9.259 11.631 1.00 90.75 92 GLN A N 1
ATOM 749 C CA . GLN A 1 92 ? -15.541 10.650 11.862 1.00 90.75 92 GLN A CA 1
ATOM 750 C C . GLN A 1 92 ? -15.470 10.941 13.364 1.00 90.75 92 GLN A C 1
ATOM 752 O O . GLN A 1 92 ? -16.058 10.211 14.165 1.00 90.75 92 GLN A O 1
ATOM 757 N N . ARG A 1 93 ? -14.785 12.014 13.772 1.00 92.88 93 ARG A N 1
ATOM 758 C CA . ARG A 1 93 ? -14.807 12.473 15.169 1.00 92.88 93 ARG A CA 1
ATOM 759 C C . ARG A 1 93 ? -16.082 13.278 15.423 1.00 92.88 93 ARG A C 1
ATOM 761 O O . ARG A 1 93 ? -16.296 14.307 14.789 1.00 92.88 93 ARG A O 1
ATOM 768 N N . ILE A 1 94 ? -16.923 12.799 16.335 1.00 93.38 94 ILE A N 1
ATOM 769 C CA . ILE A 1 94 ? -18.194 13.447 16.700 1.00 93.38 94 ILE A CA 1
ATOM 770 C C . ILE A 1 94 ? -17.959 14.476 17.809 1.00 93.38 94 ILE A C 1
ATOM 772 O O . ILE A 1 94 ? -18.460 15.595 17.750 1.00 93.38 94 ILE A O 1
ATOM 776 N N . SER A 1 95 ? -17.158 14.104 18.807 1.00 94.06 95 SER A N 1
ATOM 777 C CA . SER A 1 95 ? -16.699 14.978 19.887 1.00 94.06 95 SER A CA 1
ATOM 778 C C . SER A 1 95 ? -15.421 14.411 20.506 1.00 94.06 95 SER A C 1
ATOM 780 O O . SER A 1 95 ? -14.896 13.390 20.054 1.00 94.06 95 SER A O 1
ATOM 782 N N . ASP A 1 96 ? -14.905 15.042 21.561 1.00 92.50 96 ASP A N 1
ATOM 783 C CA . ASP A 1 96 ? -13.718 14.530 22.237 1.00 92.50 96 ASP A CA 1
ATOM 784 C C . ASP A 1 96 ? -13.927 13.132 22.811 1.00 92.50 96 ASP A C 1
ATOM 786 O O . ASP A 1 96 ? -14.843 12.884 23.593 1.00 92.50 96 ASP A O 1
ATOM 790 N N . GLY A 1 97 ? -13.077 12.209 22.354 1.00 92.38 97 GLY A N 1
ATOM 791 C CA . GLY A 1 97 ? -13.157 10.797 22.697 1.00 92.38 97 GLY A CA 1
ATOM 792 C C . GLY A 1 97 ? -14.385 10.076 22.138 1.00 92.38 97 GLY A C 1
ATOM 793 O O . GLY A 1 97 ? -14.643 8.970 22.588 1.00 92.38 97 GLY A O 1
ATOM 794 N N . ILE A 1 98 ? -15.147 10.646 21.195 1.00 94.25 98 ILE A N 1
ATOM 795 C CA . ILE A 1 98 ? -16.301 9.974 20.573 1.00 94.25 98 ILE A CA 1
ATOM 796 C C . ILE A 1 98 ? -16.141 9.952 19.055 1.00 94.25 98 ILE A C 1
ATOM 798 O O . ILE A 1 98 ? -16.010 11.001 18.416 1.00 94.25 98 ILE A O 1
ATOM 802 N N . ILE A 1 99 ? -16.184 8.753 18.474 1.00 94.06 99 ILE A N 1
ATOM 803 C CA . ILE A 1 99 ? -15.991 8.531 17.039 1.00 94.06 99 ILE A CA 1
ATOM 804 C C . ILE A 1 99 ? -17.123 7.696 16.433 1.00 94.06 99 ILE A C 1
ATOM 806 O O . ILE A 1 99 ? -17.677 6.818 17.091 1.00 94.06 99 ILE A O 1
ATOM 810 N N . LEU A 1 100 ? -17.427 7.932 15.158 1.00 90.62 100 LEU A N 1
ATOM 811 C CA . LEU A 1 100 ? -18.203 7.030 14.310 1.00 90.62 100 LEU A CA 1
ATOM 812 C C . LEU A 1 100 ? -17.231 6.313 13.370 1.00 90.62 100 LEU A C 1
ATOM 814 O O . LEU A 1 100 ? -16.710 6.916 12.432 1.00 90.62 100 LEU A O 1
ATOM 818 N N . HIS A 1 101 ? -16.939 5.046 13.656 1.00 89.12 101 HIS A N 1
ATOM 819 C CA . HIS A 1 101 ? -15.935 4.271 12.927 1.00 89.12 101 HIS A CA 1
ATOM 820 C C . HIS A 1 101 ? -16.526 3.626 11.668 1.00 89.12 101 HIS A C 1
ATOM 822 O O . HIS A 1 101 ? -17.637 3.113 11.703 1.00 89.12 101 HIS A O 1
ATOM 828 N N . PHE A 1 102 ? -15.780 3.569 10.557 1.00 83.81 102 PHE A N 1
ATOM 829 C CA . PHE A 1 102 ? -16.286 3.029 9.280 1.00 83.81 102 PHE A CA 1
ATOM 830 C C . PHE A 1 102 ? -16.802 1.585 9.398 1.00 83.81 102 PHE A C 1
ATOM 832 O O . PHE A 1 102 ? -17.627 1.136 8.604 1.00 83.81 102 PHE A O 1
ATOM 839 N N . ALA A 1 103 ? -16.278 0.851 10.383 1.00 80.44 103 ALA A N 1
ATOM 840 C CA . ALA A 1 103 ? -16.629 -0.535 10.632 1.00 80.44 103 ALA A CA 1
ATOM 841 C C . ALA A 1 103 ? -17.795 -0.754 11.603 1.00 80.44 103 ALA A C 1
ATOM 843 O O . ALA A 1 103 ? -18.168 -1.904 11.833 1.00 80.44 103 ALA A O 1
ATOM 844 N N . HIS A 1 104 ? -18.332 0.303 12.214 1.00 86.00 104 HIS A N 1
ATOM 845 C CA . HIS A 1 104 ? -19.368 0.176 13.230 1.00 86.00 104 HIS A CA 1
ATOM 8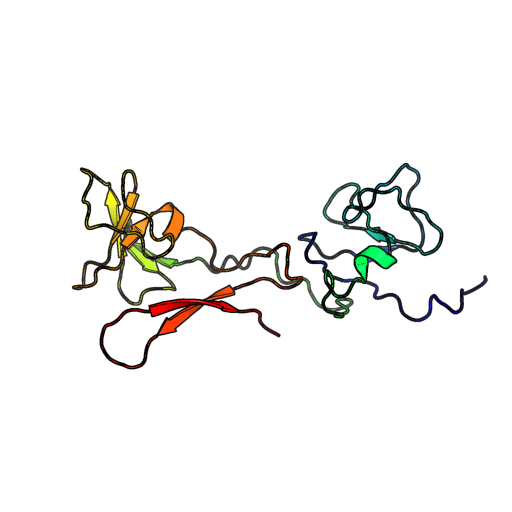46 C C . HIS A 1 104 ? -20.328 1.366 13.218 1.00 86.00 104 HIS A C 1
ATOM 848 O O . HIS A 1 104 ? -19.912 2.517 13.226 1.00 86.00 104 HIS A O 1
ATOM 854 N N . TYR A 1 105 ? -21.629 1.081 13.222 1.00 85.00 105 TYR A N 1
ATOM 855 C CA . TYR A 1 105 ? -22.664 2.099 13.024 1.00 85.00 105 TYR A CA 1
ATOM 856 C C . TYR A 1 105 ? -22.986 2.934 14.270 1.00 85.00 105 TYR A C 1
ATOM 858 O O . TYR A 1 105 ? -23.622 3.977 14.141 1.00 85.00 105 TYR A O 1
ATOM 866 N N . HIS A 1 106 ? -22.568 2.497 15.459 1.00 90.50 106 HIS A N 1
ATOM 867 C CA . HIS A 1 106 ? -22.748 3.256 16.694 1.00 90.50 106 HIS A CA 1
ATOM 868 C C . HIS A 1 106 ? -21.519 4.097 17.030 1.00 90.50 106 HIS A C 1
ATOM 870 O O . HIS A 1 106 ? -20.408 3.856 16.547 1.00 90.50 106 HIS A O 1
ATOM 876 N N . HIS A 1 107 ? -21.719 5.058 17.927 1.00 93.31 107 HIS A N 1
ATOM 877 C CA . HIS A 1 107 ? -20.628 5.841 18.477 1.00 93.31 107 HIS A CA 1
ATOM 878 C C . HIS A 1 107 ? -19.759 4.985 19.395 1.00 93.31 107 HIS A C 1
ATOM 880 O O . HIS A 1 107 ? -20.247 4.303 20.300 1.00 93.31 107 HIS A O 1
ATOM 886 N N . LEU A 1 108 ? -18.452 5.059 19.177 1.00 93.50 108 LEU A N 1
ATOM 887 C CA . LEU A 1 108 ? -17.468 4.472 20.067 1.00 93.50 108 LEU A CA 1
ATOM 888 C C . LEU A 1 108 ? -16.893 5.555 20.964 1.00 93.50 108 LEU A C 1
ATOM 890 O O . LEU A 1 108 ? -16.563 6.646 20.495 1.00 93.50 108 LEU A O 1
ATOM 894 N N . LYS A 1 109 ? -16.739 5.232 22.243 1.00 95.00 109 LYS A N 1
ATOM 895 C CA . LYS A 1 109 ? -16.158 6.116 23.246 1.00 95.00 109 LYS A CA 1
ATOM 896 C C . LYS A 1 109 ? -14.755 5.650 23.614 1.00 95.00 109 LYS A C 1
ATOM 898 O O . LYS A 1 109 ? -14.555 4.465 23.855 1.00 95.00 109 LYS A O 1
ATOM 903 N N . LEU A 1 110 ? -13.814 6.586 23.666 1.00 94.56 110 LEU A N 1
ATOM 904 C CA . LEU A 1 110 ? -12.456 6.365 24.136 1.00 94.56 110 LEU A CA 1
ATOM 905 C C . LEU A 1 110 ? -12.465 6.157 25.649 1.00 94.56 110 LEU A C 1
ATOM 907 O O . LEU A 1 110 ? -12.991 6.976 26.408 1.00 94.56 110 LEU A O 1
ATOM 911 N N . GLU A 1 111 ? -11.843 5.073 26.071 1.00 90.69 111 GLU A N 1
ATOM 912 C CA . GLU A 1 111 ? -11.658 4.670 27.453 1.00 90.69 111 GLU A CA 1
ATOM 913 C C . GLU A 1 111 ? -10.194 4.305 27.669 1.00 90.69 111 GLU A C 1
ATOM 915 O O . GLU A 1 111 ? -9.487 3.929 26.736 1.00 90.69 111 GLU A O 1
ATOM 920 N N . ILE A 1 112 ? -9.728 4.441 28.906 1.00 88.81 112 ILE A N 1
ATOM 921 C CA . ILE A 1 112 ? -8.374 4.053 29.293 1.00 88.81 112 ILE A CA 1
ATOM 922 C C . ILE A 1 112 ? -8.491 2.749 30.069 1.00 88.81 112 ILE A C 1
ATOM 924 O O . ILE A 1 112 ? -9.290 2.651 31.003 1.00 88.81 112 ILE A O 1
ATOM 928 N N . CYS A 1 113 ? -7.705 1.747 29.682 1.00 79.62 113 CYS A N 1
ATOM 929 C CA . CYS A 1 113 ? -7.638 0.486 30.406 1.00 79.62 113 CYS A CA 1
ATOM 930 C C . CYS A 1 113 ? -7.117 0.740 31.829 1.00 79.62 113 CYS A C 1
ATOM 932 O O . CYS A 1 113 ? -5.959 1.110 32.013 1.00 79.62 113 CYS A O 1
ATOM 934 N N . GLY A 1 114 ? -7.993 0.595 32.829 1.00 73.00 114 GLY A N 1
ATOM 935 C CA . GLY A 1 114 ? -7.641 0.745 34.246 1.00 73.00 114 GLY A CA 1
ATOM 936 C C . GLY A 1 114 ? -7.211 -0.566 34.911 1.00 73.00 114 GLY A C 1
ATOM 937 O O . GLY A 1 114 ? -6.439 -0.544 35.865 1.00 73.00 114 GLY A O 1
ATOM 938 N N . ALA A 1 115 ? -7.698 -1.700 34.404 1.00 69.44 115 ALA A N 1
ATOM 939 C CA . ALA A 1 115 ? -7.332 -3.052 34.809 1.00 69.44 115 ALA A CA 1
ATOM 940 C C . ALA A 1 115 ? -7.619 -4.012 33.645 1.00 69.44 115 ALA A C 1
ATOM 942 O O . ALA A 1 115 ? -8.541 -3.770 32.867 1.00 69.44 115 ALA A O 1
ATOM 943 N N . TYR A 1 116 ? -6.837 -5.087 33.541 1.00 67.75 116 TYR A N 1
ATOM 944 C CA . TYR A 1 116 ? -7.062 -6.135 32.549 1.00 67.75 116 TYR A CA 1
ATOM 945 C C . TYR A 1 116 ? -8.422 -6.807 32.773 1.00 67.75 116 TYR A C 1
ATOM 947 O O . TYR A 1 116 ? -8.725 -7.248 33.882 1.00 67.75 116 TYR A O 1
ATOM 955 N N . ASP A 1 117 ? -9.207 -6.895 31.704 1.00 69.12 117 ASP A N 1
ATOM 956 C CA . ASP A 1 117 ? -10.468 -7.625 31.650 1.00 69.12 117 ASP A CA 1
ATOM 957 C C . ASP A 1 117 ? -10.354 -8.675 30.540 1.00 69.12 117 ASP A C 1
ATOM 959 O O . ASP A 1 117 ? -10.202 -8.333 29.364 1.00 69.12 117 ASP A O 1
ATOM 963 N N . GLU A 1 118 ? -10.397 -9.954 30.922 1.00 67.56 118 GLU A N 1
ATOM 964 C CA . GLU A 1 118 ? -10.276 -11.104 30.014 1.00 67.56 118 GLU A CA 1
ATOM 965 C C . GLU A 1 118 ? -11.346 -11.109 28.910 1.00 67.56 118 GLU A C 1
ATOM 967 O O . GLU A 1 118 ? -11.139 -11.733 27.868 1.00 67.56 118 GLU A O 1
ATOM 972 N N . GLY A 1 119 ? -12.466 -10.401 29.105 1.00 74.56 119 GLY A N 1
ATOM 973 C CA . GLY A 1 119 ? -13.550 -10.305 28.126 1.00 74.56 119 GLY A CA 1
ATOM 974 C C . GLY A 1 119 ? -13.315 -9.296 26.998 1.00 74.56 119 GLY A C 1
ATOM 975 O O . GLY A 1 119 ? -13.954 -9.394 25.948 1.00 74.56 119 GLY A O 1
ATOM 976 N N . ASN A 1 120 ? -12.395 -8.342 27.162 1.00 85.50 120 ASN A N 1
ATOM 977 C CA . ASN A 1 120 ? -12.246 -7.236 26.216 1.00 85.50 120 ASN A CA 1
ATOM 978 C C . ASN A 1 120 ? -11.289 -7.596 25.076 1.00 85.50 120 ASN A C 1
ATOM 980 O O . ASN A 1 120 ? -10.072 -7.447 25.189 1.00 85.50 120 ASN A O 1
ATOM 984 N N . ILE A 1 121 ? -11.848 -8.034 23.945 1.00 88.56 121 ILE A N 1
ATOM 985 C CA . ILE A 1 121 ? -11.099 -8.414 22.739 1.00 88.56 121 ILE A CA 1
ATOM 986 C C . ILE A 1 121 ? -11.311 -7.378 21.633 1.00 88.56 121 ILE A C 1
ATOM 988 O O . ILE A 1 121 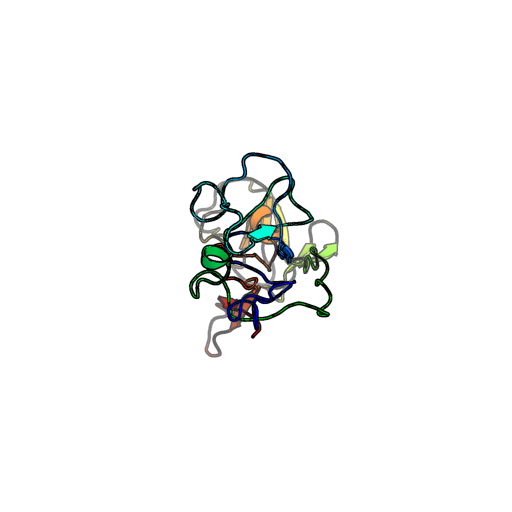? -12.440 -7.068 21.244 1.00 88.56 121 ILE A O 1
ATOM 992 N N . CYS A 1 122 ? -10.210 -6.877 21.073 1.00 89.56 122 CYS A N 1
ATOM 993 C CA . CYS A 1 122 ? -10.247 -5.974 19.930 1.00 89.56 122 CYS A CA 1
ATOM 994 C C . CYS A 1 122 ? -10.737 -6.699 18.669 1.00 89.56 122 CYS A C 1
ATOM 996 O O . CYS A 1 122 ? -10.109 -7.649 18.201 1.00 89.56 122 CYS A O 1
ATOM 998 N N . GLN A 1 123 ? -11.807 -6.195 18.055 1.00 87.88 123 GLN A N 1
ATOM 999 C CA . GLN A 1 123 ? -12.438 -6.803 16.878 1.00 87.88 123 GLN A CA 1
ATOM 1000 C C . GLN A 1 123 ? -11.607 -6.676 15.589 1.00 87.88 123 GLN A C 1
ATOM 1002 O O . GLN A 1 123 ? -11.862 -7.387 14.622 1.00 87.88 123 GLN A O 1
ATOM 1007 N N . ALA A 1 124 ? -10.604 -5.792 15.554 1.00 83.56 124 ALA A N 1
ATOM 1008 C CA . ALA A 1 124 ? -9.739 -5.621 14.384 1.00 83.56 124 ALA A CA 1
ATOM 1009 C C . ALA A 1 124 ? -8.519 -6.552 14.391 1.00 83.56 124 ALA A C 1
ATOM 1011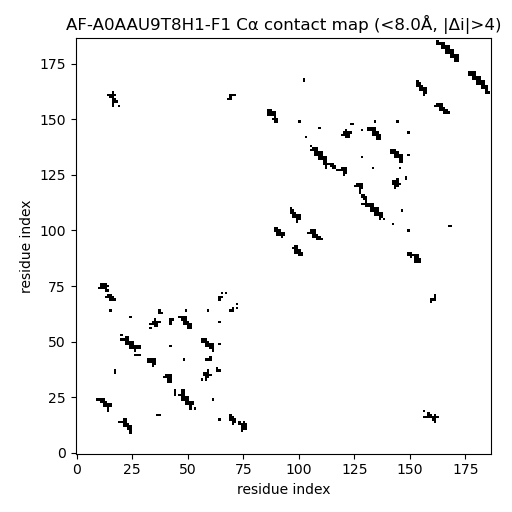 O O . ALA A 1 124 ? -8.141 -7.076 13.345 1.00 83.56 124 ALA A O 1
ATOM 1012 N N . CYS A 1 125 ? -7.880 -6.746 15.547 1.00 87.81 125 CYS A N 1
ATOM 1013 C CA . CYS A 1 125 ? -6.649 -7.534 15.653 1.00 87.81 125 CYS A CA 1
ATOM 1014 C C . CYS A 1 125 ? -6.835 -8.867 16.391 1.00 87.81 125 CYS A C 1
ATOM 1016 O O . CYS A 1 125 ? -5.912 -9.673 16.404 1.00 87.81 125 CYS A O 1
ATOM 1018 N N . SER A 1 126 ? -8.016 -9.115 16.973 1.00 87.44 126 SER A N 1
ATOM 1019 C CA . SER A 1 126 ? -8.344 -10.304 17.778 1.00 87.44 126 SER A CA 1
ATOM 1020 C C . SER A 1 126 ? -7.475 -10.496 19.031 1.00 87.44 126 SER A C 1
ATOM 1022 O O . SER A 1 126 ? -7.483 -11.574 19.620 1.00 87.44 126 SER A O 1
ATOM 1024 N N . PHE A 1 127 ? -6.740 -9.463 19.462 1.00 87.88 127 PHE A N 1
ATOM 1025 C CA . PHE A 1 127 ? -5.964 -9.478 20.704 1.00 87.88 127 PHE A CA 1
ATOM 1026 C C . PHE A 1 127 ? -6.725 -8.801 21.855 1.00 87.88 127 PHE A C 1
ATOM 1028 O O . PHE A 1 127 ? -7.488 -7.859 21.604 1.00 87.88 127 PHE A O 1
ATOM 1035 N N . PRO A 1 128 ? -6.495 -9.222 23.113 1.00 89.44 128 PRO A N 1
ATOM 1036 C CA . PRO A 1 128 ? -7.079 -8.568 24.280 1.00 89.44 128 PRO A CA 1
ATOM 1037 C C . PRO A 1 128 ? -6.643 -7.104 24.455 1.00 89.44 128 PRO A C 1
ATOM 1039 O O . PRO A 1 128 ? -5.578 -6.676 23.990 1.00 89.44 128 PRO A O 1
ATOM 1042 N N . ILE A 1 129 ? -7.461 -6.326 25.162 1.00 89.44 129 ILE A N 1
ATOM 1043 C CA . ILE A 1 129 ? -7.111 -4.985 25.637 1.00 89.44 129 ILE A CA 1
ATOM 1044 C C . ILE A 1 129 ? -6.330 -5.121 26.953 1.00 89.44 129 ILE A C 1
ATOM 1046 O O . ILE A 1 129 ? -6.914 -5.265 28.022 1.00 89.44 129 ILE A O 1
ATOM 1050 N N . TYR A 1 130 ? -4.997 -5.089 26.878 1.00 84.75 130 TYR A N 1
ATOM 1051 C CA . TYR A 1 130 ? -4.136 -5.181 28.065 1.00 84.75 130 TYR A CA 1
ATOM 1052 C C . TYR A 1 130 ? -3.900 -3.824 28.732 1.00 84.75 130 TYR A C 1
ATOM 1054 O O . TYR A 1 130 ? -4.015 -3.693 29.946 1.00 84.75 130 TYR A O 1
ATOM 1062 N N . GLU A 1 131 ? -3.581 -2.806 27.936 1.00 85.50 131 GLU A N 1
ATOM 1063 C CA . GLU A 1 131 ? -3.182 -1.483 28.407 1.00 85.50 131 GLU A CA 1
ATOM 1064 C C . GLU A 1 131 ? -3.513 -0.402 27.369 1.00 85.50 131 GLU A C 1
ATOM 1066 O O . GLU A 1 131 ? -3.774 -0.697 26.199 1.00 85.50 131 GLU A O 1
ATOM 1071 N N . GLY A 1 132 ? -3.483 0.860 27.803 1.00 88.12 132 GLY A N 1
ATOM 1072 C CA . GLY A 1 132 ? -3.675 2.018 26.931 1.00 88.12 132 GLY A CA 1
ATOM 1073 C C . GLY A 1 132 ? -5.135 2.348 26.610 1.00 88.12 132 GLY A C 1
ATOM 1074 O O . GLY A 1 132 ? -6.066 1.898 27.284 1.00 88.12 132 GLY A O 1
ATOM 1075 N N . GLY A 1 133 ? -5.313 3.206 25.603 1.00 91.88 133 GLY A N 1
ATOM 1076 C CA . GLY A 1 133 ? -6.613 3.668 25.131 1.00 91.88 133 GLY A CA 1
ATOM 1077 C C . GLY A 1 133 ? -7.315 2.644 24.238 1.00 91.88 133 GLY A C 1
ATOM 1078 O O . GLY A 1 133 ? -6.696 1.991 23.390 1.00 91.88 133 GLY A O 1
ATOM 1079 N N . TYR A 1 134 ? -8.627 2.523 24.390 1.00 93.62 134 TYR A N 1
ATOM 1080 C CA . TYR A 1 134 ? -9.478 1.713 23.524 1.00 93.62 134 TYR A CA 1
ATOM 1081 C C . TYR A 1 134 ? -10.826 2.391 23.299 1.00 93.62 134 TYR A C 1
ATOM 1083 O O . TYR A 1 134 ? -11.301 3.167 24.120 1.00 93.62 134 TYR A O 1
ATOM 1091 N N . TYR A 1 135 ? -11.441 2.101 22.163 1.00 94.00 135 TYR A N 1
ATOM 1092 C CA . TYR A 1 135 ? -12.772 2.555 21.806 1.00 94.00 135 TYR A CA 1
ATOM 1093 C C . TYR A 1 135 ? -13.774 1.433 22.064 1.00 94.00 135 TYR A C 1
ATOM 1095 O O . TYR A 1 135 ? -13.600 0.336 21.532 1.00 94.00 135 TYR A O 1
ATOM 1103 N N . SER A 1 136 ? -14.822 1.702 22.843 1.00 92.81 136 SER A N 1
ATOM 1104 C CA . SER A 1 136 ? -15.913 0.756 23.109 1.00 92.81 136 SER A CA 1
ATOM 1105 C C . SER A 1 136 ? -17.270 1.338 22.714 1.00 92.81 136 SER A C 1
ATOM 1107 O O . SER A 1 136 ? -17.530 2.534 22.882 1.00 92.81 136 SER A O 1
ATOM 1109 N N . CYS A 1 137 ? -18.145 0.499 22.160 1.00 92.19 137 CYS A N 1
ATOM 1110 C CA . CYS A 1 137 ? -19.542 0.861 21.947 1.00 92.19 137 CYS A CA 1
ATOM 1111 C C . CYS A 1 137 ? -20.303 0.820 23.280 1.00 92.19 137 CYS A C 1
ATOM 1113 O O . CYS A 1 137 ? -20.125 -0.100 24.075 1.00 92.19 137 CYS A O 1
ATOM 1115 N N . LYS A 1 138 ? -21.167 1.809 23.533 1.00 83.69 138 LYS A N 1
ATOM 1116 C CA . LYS A 1 138 ? -22.022 1.839 24.735 1.00 83.69 138 LYS A CA 1
ATOM 1117 C C . LYS A 1 138 ? -23.449 1.338 24.500 1.00 83.69 138 LYS A C 1
ATOM 1119 O O . LYS A 1 138 ? -24.187 1.152 25.464 1.00 83.69 138 LYS A O 1
ATOM 1124 N N . ASP A 1 139 ? -23.804 1.035 23.255 1.00 80.00 139 ASP A N 1
ATOM 1125 C CA . ASP A 1 139 ? -25.159 0.664 22.841 1.00 80.00 139 ASP A CA 1
ATOM 1126 C C . ASP A 1 139 ? -25.348 -0.864 22.761 1.00 80.00 139 ASP A C 1
ATOM 1128 O O . ASP A 1 139 ? -25.548 -1.412 21.681 1.00 80.00 139 ASP A O 1
ATOM 1132 N N . GLN A 1 140 ? -25.264 -1.572 23.899 1.00 73.69 140 GLN A N 1
ATOM 1133 C CA . GLN A 1 140 ? -25.451 -3.043 24.005 1.00 73.69 140 GLN A CA 1
ATOM 1134 C C . GLN A 1 140 ? -24.668 -3.871 22.957 1.00 73.69 140 GLN A C 1
ATOM 1136 O O . GLN A 1 140 ? -25.110 -4.941 22.539 1.00 73.69 140 GLN A O 1
ATOM 1141 N N . CYS A 1 141 ? -23.513 -3.372 22.514 1.00 83.69 141 CYS A N 1
ATOM 1142 C CA . CYS A 1 141 ? -22.641 -4.037 21.553 1.00 83.69 141 CYS A CA 1
ATOM 1143 C C . CYS A 1 141 ? -21.276 -4.287 22.188 1.00 83.69 141 CYS A C 1
ATOM 1145 O O . CYS A 1 141 ? -20.665 -3.357 22.710 1.00 83.69 141 CYS A O 1
ATOM 1147 N N . ASP A 1 142 ? -20.727 -5.483 21.996 1.00 84.50 142 ASP A N 1
ATOM 1148 C CA . ASP A 1 142 ? -19.376 -5.838 22.456 1.00 84.50 142 ASP A CA 1
ATOM 1149 C C . ASP A 1 142 ? -18.287 -5.387 21.459 1.00 84.50 142 ASP A C 1
ATOM 1151 O O . ASP A 1 142 ? -17.225 -5.996 21.322 1.00 84.50 142 ASP A O 1
ATOM 1155 N N . PHE A 1 143 ? -18.560 -4.323 20.693 1.00 88.38 143 PHE A N 1
ATOM 1156 C CA . PHE A 1 143 ? -17.627 -3.821 19.692 1.00 88.38 143 PHE A CA 1
ATOM 1157 C C . PHE A 1 143 ? -16.547 -2.971 20.357 1.00 88.38 143 PHE A C 1
ATOM 1159 O O . PHE A 1 143 ? -16.806 -1.861 20.831 1.00 88.38 143 PHE A O 1
ATOM 1166 N N . ILE A 1 144 ? -15.327 -3.505 20.360 1.00 91.12 144 ILE A N 1
ATOM 1167 C CA . ILE A 1 144 ? -14.160 -2.911 21.007 1.00 91.12 144 ILE A CA 1
ATOM 1168 C C . ILE A 1 144 ? -13.001 -2.850 20.009 1.00 91.12 144 ILE A C 1
ATOM 1170 O O . ILE A 1 144 ? -12.753 -3.804 19.270 1.00 91.12 144 ILE A O 1
ATOM 1174 N N . LEU A 1 145 ? -12.264 -1.739 20.002 1.00 91.75 145 LEU A N 1
ATOM 1175 C CA . LEU A 1 145 ? -11.033 -1.559 19.231 1.00 91.75 145 LEU A CA 1
ATOM 1176 C C . LEU A 1 145 ? -9.943 -0.952 20.112 1.00 91.75 145 LEU A C 1
ATOM 1178 O O . LEU A 1 145 ? -10.213 0.005 20.829 1.00 91.75 145 LEU A O 1
ATOM 1182 N N . HIS A 1 146 ? -8.691 -1.407 20.000 1.00 93.00 146 HIS A N 1
ATOM 1183 C CA . HIS A 1 146 ? -7.568 -0.596 20.495 1.00 93.00 146 HIS A CA 1
ATOM 1184 C C . HIS A 1 146 ? -7.599 0.779 19.822 1.00 93.00 146 HIS A C 1
ATOM 1186 O O . HIS A 1 146 ? -7.934 0.876 18.638 1.00 93.00 146 HIS A O 1
ATOM 1192 N N . GLU A 1 147 ? -7.165 1.827 20.520 1.00 93.44 147 GLU A N 1
ATOM 1193 C CA . GLU A 1 147 ? -7.041 3.164 19.931 1.00 93.44 147 GLU A CA 1
ATOM 1194 C C . GLU A 1 147 ? -6.174 3.132 18.661 1.00 93.44 147 GLU A C 1
ATOM 1196 O O . GLU A 1 147 ? -6.571 3.651 17.620 1.00 93.44 147 GLU A O 1
ATOM 1201 N N . ALA A 1 148 ? -5.041 2.426 18.688 1.00 90.75 148 ALA A N 1
ATOM 1202 C CA . ALA A 1 148 ? -4.193 2.242 17.508 1.00 90.75 148 ALA A CA 1
ATOM 1203 C C . ALA A 1 148 ? -4.907 1.499 16.359 1.00 90.75 148 ALA A C 1
ATOM 1205 O O . ALA A 1 148 ? -4.727 1.838 15.188 1.00 90.75 148 ALA A O 1
ATOM 1206 N N . CYS A 1 149 ? -5.748 0.510 16.678 1.00 89.81 149 CYS A N 1
ATOM 1207 C CA . CYS A 1 149 ? -6.522 -0.221 15.674 1.00 89.81 149 CYS A CA 1
ATOM 1208 C C . CYS A 1 149 ? -7.582 0.676 15.025 1.00 89.81 149 CYS A C 1
ATOM 1210 O O . CYS A 1 149 ? -7.715 0.660 13.804 1.00 89.81 149 CYS A O 1
ATOM 1212 N N . ALA A 1 150 ? -8.275 1.503 15.813 1.00 89.94 150 ALA A N 1
ATOM 1213 C CA . ALA A 1 150 ? -9.250 2.468 15.306 1.00 89.94 150 ALA A CA 1
ATOM 1214 C C . ALA A 1 150 ? -8.610 3.541 14.409 1.00 89.94 150 ALA A C 1
ATOM 1216 O O . ALA A 1 150 ? -9.244 4.011 13.474 1.00 89.94 150 ALA A O 1
ATOM 1217 N N . ASN A 1 151 ? -7.349 3.910 14.656 1.00 88.19 151 ASN A N 1
ATOM 1218 C CA . ASN A 1 151 ? -6.606 4.887 13.850 1.00 88.19 151 ASN A CA 1
ATOM 1219 C C . ASN A 1 151 ? -5.926 4.283 12.607 1.00 88.19 151 ASN A C 1
ATOM 1221 O O . ASN A 1 151 ? -5.295 5.004 11.832 1.00 88.19 151 ASN A O 1
ATOM 1225 N N . THR A 1 152 ? -6.009 2.966 12.394 1.00 82.19 152 THR A N 1
ATOM 1226 C CA . THR A 1 152 ? -5.327 2.332 11.261 1.00 82.19 152 THR A CA 1
ATOM 1227 C C . THR A 1 152 ? -6.060 2.643 9.945 1.00 82.19 152 THR A C 1
ATOM 1229 O O . THR A 1 152 ? -7.269 2.427 9.866 1.00 82.19 152 THR A O 1
ATOM 1232 N N . PRO A 1 153 ? -5.362 3.081 8.876 1.00 75.50 153 PRO A N 1
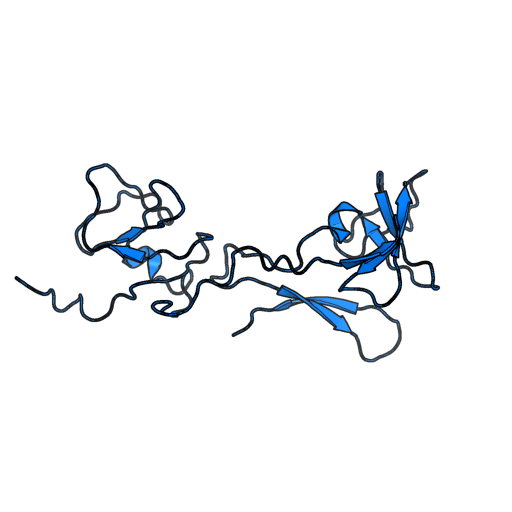ATOM 1233 C CA . PRO A 1 153 ? -5.998 3.370 7.592 1.00 75.50 153 PRO A CA 1
ATOM 1234 C C . PRO A 1 153 ? -6.729 2.157 7.005 1.00 75.50 153 PRO A C 1
ATOM 1236 O O . PRO A 1 153 ? -6.201 1.041 7.002 1.00 75.50 153 PRO A O 1
ATOM 1239 N N . CYS A 1 154 ? -7.908 2.388 6.421 1.00 74.50 154 CYS A N 1
ATOM 1240 C CA . CYS A 1 154 ? -8.702 1.337 5.775 1.00 74.50 154 CYS A CA 1
ATOM 1241 C C . CYS A 1 154 ? -8.187 0.940 4.375 1.00 74.50 154 CYS A C 1
ATOM 1243 O O . CYS A 1 154 ? -8.666 -0.038 3.803 1.00 74.50 154 CYS A O 1
ATOM 1245 N N . LYS A 1 155 ? -7.195 1.653 3.823 1.00 71.69 155 LYS A N 1
ATOM 1246 C CA . LYS A 1 155 ? -6.510 1.312 2.566 1.00 71.69 155 LYS A CA 1
ATOM 1247 C C . LYS A 1 155 ? -5.032 1.017 2.819 1.00 71.69 155 LYS A C 1
ATOM 1249 O O . LYS A 1 155 ? -4.344 1.811 3.455 1.00 71.69 155 LYS A O 1
ATOM 1254 N N . LYS A 1 156 ? -4.521 -0.097 2.285 1.00 70.12 156 LYS A N 1
ATOM 1255 C CA . LYS A 1 156 ? -3.092 -0.457 2.327 1.00 70.12 156 LYS A CA 1
ATOM 1256 C C . LYS A 1 156 ? -2.622 -1.003 0.984 1.00 70.12 156 LYS A C 1
ATOM 1258 O O . LYS A 1 156 ? -3.303 -1.820 0.375 1.00 70.12 156 LYS A O 1
ATOM 1263 N N . GLN A 1 157 ? -1.432 -0.607 0.541 1.00 67.06 157 GLN A N 1
ATOM 1264 C CA . GLN A 1 157 ? -0.752 -1.309 -0.548 1.00 67.06 157 GLN A CA 1
ATOM 1265 C C . GLN A 1 157 ? -0.074 -2.569 -0.017 1.00 67.06 157 GLN A C 1
ATOM 1267 O O . GLN A 1 157 ? 0.629 -2.518 0.993 1.00 67.06 157 GLN A O 1
ATOM 1272 N N . HIS A 1 158 ? -0.291 -3.696 -0.692 1.00 66.75 158 HIS A N 1
ATOM 1273 C CA . HIS A 1 158 ? 0.215 -4.988 -0.249 1.00 66.75 158 HIS A CA 1
ATOM 1274 C C . HIS A 1 158 ? 1.326 -5.497 -1.180 1.00 66.75 158 HIS A C 1
ATOM 1276 O O . HIS A 1 158 ? 1.114 -5.526 -2.386 1.00 66.75 158 HIS A O 1
ATOM 1282 N N . PRO A 1 159 ? 2.468 -6.005 -0.675 1.00 64.06 159 PRO A N 1
ATOM 1283 C CA . PRO A 1 159 ? 3.587 -6.449 -1.517 1.00 64.06 159 PRO A CA 1
ATOM 1284 C C . PRO A 1 159 ? 3.283 -7.569 -2.527 1.00 64.06 159 PRO A C 1
ATOM 1286 O O . PRO A 1 159 ? 4.085 -7.831 -3.427 1.00 64.06 159 PRO A O 1
ATOM 1289 N N . MET A 1 160 ? 2.157 -8.268 -2.360 1.00 64.44 160 MET A N 1
ATOM 1290 C CA . MET A 1 160 ? 1.704 -9.342 -3.257 1.00 64.44 160 MET A CA 1
ATOM 1291 C C . MET A 1 160 ? 0.679 -8.888 -4.304 1.00 64.44 160 MET A C 1
ATOM 1293 O O . MET A 1 160 ? 0.311 -9.686 -5.156 1.00 64.44 160 MET A O 1
ATOM 1297 N N . HIS A 1 161 ? 0.217 -7.638 -4.247 1.00 64.69 161 HIS A N 1
ATOM 1298 C CA . HIS A 1 161 ? -0.771 -7.096 -5.174 1.00 64.69 161 HIS A CA 1
ATOM 1299 C C . HIS A 1 161 ? -0.303 -5.739 -5.705 1.00 64.69 161 HIS A C 1
ATOM 1301 O O . HIS A 1 161 ? 0.119 -4.882 -4.936 1.00 64.69 161 HIS A O 1
ATOM 1307 N N . ALA A 1 162 ? -0.367 -5.527 -7.021 1.00 63.69 162 ALA A N 1
ATOM 1308 C CA . ALA A 1 162 ? -0.042 -4.226 -7.615 1.00 63.69 162 ALA A CA 1
ATOM 1309 C C . ALA A 1 162 ? -1.062 -3.138 -7.219 1.00 63.69 162 ALA A C 1
ATOM 1311 O O . ALA A 1 162 ? -0.733 -1.954 -7.165 1.00 63.69 162 ALA A O 1
ATOM 1312 N N . HIS A 1 163 ? -2.286 -3.544 -6.875 1.00 69.94 163 HIS A N 1
ATOM 1313 C CA . HIS A 1 163 ? -3.369 -2.673 -6.435 1.00 69.94 163 HIS A CA 1
ATOM 1314 C C . HIS A 1 163 ? -3.402 -2.491 -4.906 1.00 69.94 163 HIS A C 1
ATOM 1316 O O . HIS A 1 163 ? -3.031 -3.373 -4.125 1.00 69.94 163 HIS A O 1
ATOM 1322 N N . SER A 1 164 ? -3.925 -1.346 -4.459 1.00 69.00 164 SER A N 1
ATOM 1323 C CA . SER A 1 164 ? -4.234 -1.118 -3.044 1.00 69.00 164 SER A CA 1
ATOM 1324 C C . SER A 1 164 ? -5.402 -2.002 -2.602 1.00 69.00 164 SER A C 1
ATOM 1326 O O . SER A 1 164 ? -6.401 -2.136 -3.306 1.00 69.00 164 SER A O 1
ATOM 1328 N N . LEU A 1 165 ? -5.301 -2.581 -1.410 1.00 71.44 165 LEU A N 1
ATOM 1329 C CA . LEU A 1 165 ? -6.391 -3.288 -0.750 1.00 71.44 165 LEU A CA 1
ATOM 1330 C C . LEU A 1 165 ? -7.187 -2.307 0.109 1.00 71.44 165 LEU A C 1
ATOM 1332 O O . LEU A 1 165 ? -6.606 -1.527 0.863 1.00 71.44 165 LEU A O 1
ATOM 1336 N N . THR A 1 166 ? -8.513 -2.370 0.008 1.00 72.50 166 THR A N 1
ATOM 1337 C CA . THR A 1 166 ? -9.441 -1.640 0.877 1.00 72.50 166 THR A CA 1
ATOM 1338 C C . THR A 1 166 ? -10.126 -2.625 1.815 1.00 72.50 166 THR A C 1
ATOM 1340 O O . THR A 1 166 ? -10.746 -3.587 1.352 1.00 72.50 166 THR A O 1
ATOM 1343 N N . LEU A 1 167 ? -10.022 -2.378 3.118 1.00 72.81 167 LEU A N 1
ATOM 1344 C CA . LEU A 1 167 ? -10.731 -3.108 4.158 1.00 72.81 167 LEU A CA 1
ATOM 1345 C C . LEU A 1 167 ? -12.213 -2.727 4.114 1.00 72.81 167 LEU A C 1
ATOM 1347 O O . LEU A 1 167 ? -12.566 -1.554 4.229 1.00 72.81 167 LEU A O 1
ATOM 1351 N N . LYS A 1 168 ? -13.078 -3.720 3.931 1.00 70.56 168 LYS A N 1
ATOM 1352 C CA . LYS A 1 168 ? -14.533 -3.574 3.921 1.00 70.56 168 LYS A CA 1
ATOM 1353 C C . LYS A 1 168 ? -15.150 -4.413 5.029 1.00 70.56 168 LYS A C 1
ATOM 1355 O O . LYS A 1 168 ? -14.594 -5.435 5.432 1.00 70.56 168 LYS A O 1
ATOM 1360 N N . VAL A 1 169 ? -16.324 -3.984 5.479 1.00 67.19 169 VAL A N 1
ATOM 1361 C CA . VAL A 1 169 ? -17.159 -4.740 6.413 1.00 67.19 169 VAL A CA 1
ATOM 1362 C C . VAL A 1 169 ? -18.244 -5.468 5.634 1.00 67.19 169 VAL A C 1
ATOM 1364 O O . VAL A 1 169 ? -18.992 -4.861 4.868 1.00 67.19 169 VAL A O 1
ATOM 1367 N N . GLY A 1 170 ? -18.297 -6.786 5.798 1.00 57.03 170 GLY A N 1
ATOM 1368 C CA . GLY A 1 170 ? -19.412 -7.626 5.379 1.00 57.03 170 GLY A CA 1
ATOM 1369 C C . GLY A 1 170 ? -20.347 -7.871 6.559 1.00 57.03 170 GLY A C 1
ATOM 1370 O O . GLY A 1 170 ? -19.886 -8.153 7.662 1.00 57.03 170 GLY A O 1
ATOM 1371 N N . LEU A 1 171 ? -21.657 -7.773 6.336 1.00 54.97 171 LEU A N 1
ATOM 1372 C CA . LEU A 1 171 ? -22.679 -8.112 7.331 1.00 54.97 171 LEU A CA 1
ATOM 1373 C C . LEU A 1 171 ? -23.248 -9.501 7.022 1.00 54.97 171 LEU A C 1
ATOM 1375 O O . LEU A 1 171 ? -23.663 -9.754 5.886 1.00 54.97 171 LEU A O 1
ATOM 1379 N N . PHE A 1 172 ? -23.327 -10.391 8.016 1.00 49.22 172 PHE A N 1
ATOM 1380 C CA . PHE A 1 172 ? -24.141 -11.601 7.880 1.00 49.22 172 PHE A CA 1
ATOM 1381 C C . PHE A 1 172 ? -25.626 -11.213 7.909 1.00 49.22 172 PHE A C 1
ATOM 1383 O O . PHE A 1 172 ? -26.093 -10.551 8.832 1.00 49.22 172 PHE A O 1
ATOM 1390 N N . LYS A 1 173 ? -26.389 -11.633 6.891 1.00 44.38 173 LYS A N 1
ATOM 1391 C CA . LYS A 1 173 ? -27.832 -11.343 6.773 1.00 44.38 173 LYS A CA 1
ATOM 1392 C C . LYS A 1 173 ? -28.716 -12.125 7.756 1.00 44.38 173 LYS A C 1
ATOM 1394 O O . LYS A 1 173 ? -29.927 -11.930 7.748 1.00 44.38 173 LYS A O 1
ATOM 1399 N N . TYR A 1 174 ? -28.143 -12.984 8.598 1.00 41.16 174 TYR A N 1
ATOM 1400 C CA . TYR A 1 174 ? -28.897 -13.816 9.529 1.00 41.16 174 TYR A CA 1
ATOM 1401 C C . TYR A 1 174 ? -28.297 -13.729 10.936 1.00 41.16 174 TYR A C 1
ATOM 1403 O O . TYR A 1 174 ? -27.191 -14.195 11.175 1.00 41.16 174 TYR A O 1
ATOM 1411 N N . SER A 1 175 ? -29.073 -13.098 11.823 1.00 44.78 175 SER A N 1
ATOM 1412 C CA . SER A 1 175 ? -29.113 -13.261 13.282 1.00 44.78 175 SER A CA 1
ATOM 1413 C C . SER A 1 175 ? -27.774 -13.213 14.035 1.00 44.78 175 SER A C 1
ATOM 1415 O O . SER A 1 175 ? -27.134 -14.240 14.223 1.00 44.78 175 SER A O 1
ATOM 1417 N N . GLY A 1 176 ? -27.411 -12.036 14.566 1.00 44.59 176 GLY A N 1
ATOM 1418 C CA . GLY A 1 176 ? -26.409 -11.943 15.642 1.00 44.59 176 GLY A CA 1
ATOM 1419 C C . GLY A 1 176 ? -25.330 -10.866 15.523 1.00 44.59 176 GLY A C 1
ATOM 1420 O O . GLY A 1 176 ? -24.366 -10.923 16.272 1.00 44.59 176 GLY A O 1
ATOM 1421 N N . GLY A 1 177 ? -25.441 -9.900 14.605 1.00 47.50 177 GLY A N 1
ATOM 1422 C CA . GLY A 1 177 ? -24.631 -8.669 14.642 1.00 47.50 177 GLY A CA 1
ATOM 1423 C C . GLY A 1 177 ? -23.119 -8.814 14.410 1.00 47.50 177 GLY A C 1
ATOM 1424 O O . GLY A 1 177 ? -22.425 -7.801 14.376 1.00 47.50 177 GLY A O 1
ATOM 1425 N N . GLN A 1 178 ? -22.589 -10.022 14.207 1.00 48.47 178 GLN A N 1
ATOM 1426 C CA . GLN A 1 178 ? -21.181 -10.198 13.865 1.00 48.47 178 GLN A CA 1
ATOM 1427 C C . GLN A 1 178 ? -20.968 -9.839 12.389 1.00 48.47 178 GLN A C 1
ATOM 1429 O O . GLN A 1 178 ? -21.523 -10.462 11.487 1.00 48.47 178 GLN A O 1
ATOM 1434 N N . GLY A 1 179 ? -20.207 -8.776 12.137 1.00 58.47 179 GLY A N 1
ATOM 1435 C CA . GLY A 1 179 ? -19.658 -8.479 10.817 1.00 58.47 179 GLY A CA 1
ATOM 1436 C C . GLY A 1 179 ? -18.323 -9.197 10.631 1.00 58.47 179 GLY A C 1
ATOM 1437 O O . GLY A 1 179 ? -17.640 -9.495 11.608 1.00 58.47 179 GLY A O 1
ATOM 1438 N N . TYR A 1 180 ? -17.927 -9.464 9.389 1.00 60.53 180 TYR A N 1
ATOM 1439 C CA . TYR A 1 180 ? -16.568 -9.911 9.079 1.00 60.53 180 TYR A CA 1
ATOM 1440 C C . TYR A 1 180 ? -15.840 -8.853 8.255 1.00 60.53 180 TYR A C 1
ATOM 1442 O O . TYR A 1 180 ? -16.427 -8.156 7.424 1.00 60.53 180 TYR A O 1
ATOM 1450 N N . PHE A 1 181 ? -14.537 -8.746 8.475 1.00 66.94 181 PHE A N 1
ATOM 1451 C CA . PHE A 1 181 ? -13.666 -7.881 7.698 1.00 66.94 181 PHE A CA 1
ATOM 1452 C C . PHE A 1 181 ? -13.111 -8.641 6.496 1.00 66.94 181 PHE A C 1
ATOM 1454 O O . PHE A 1 181 ? -12.656 -9.776 6.630 1.00 66.94 181 PHE A O 1
ATOM 1461 N N . TYR A 1 182 ? -13.118 -8.020 5.319 1.00 63.22 182 TYR A N 1
ATOM 1462 C CA . TYR A 1 182 ? -12.447 -8.571 4.143 1.00 63.22 182 TYR A CA 1
ATOM 1463 C C . TYR A 1 182 ? -11.744 -7.476 3.345 1.00 63.22 182 TYR A C 1
ATOM 1465 O O . TYR A 1 182 ? -12.173 -6.323 3.309 1.00 63.22 182 TYR A O 1
ATOM 1473 N N . CYS A 1 183 ? -10.650 -7.843 2.687 1.00 67.94 183 CYS A N 1
ATOM 1474 C CA . CYS A 1 183 ? -9.934 -6.953 1.783 1.00 67.94 183 CYS A CA 1
ATOM 1475 C C . CYS A 1 183 ? -10.498 -7.100 0.369 1.00 67.94 183 CYS A C 1
ATOM 1477 O O . CYS A 1 183 ? -10.637 -8.213 -0.133 1.00 67.94 183 CYS A O 1
ATOM 1479 N N . SER A 1 184 ? -10.782 -5.980 -0.291 1.00 63.31 184 SER A N 1
ATOM 1480 C CA . SER A 1 184 ? -11.142 -5.957 -1.712 1.00 63.31 184 SER A CA 1
ATOM 1481 C C . SER A 1 184 ? -10.229 -5.025 -2.497 1.00 63.31 184 SER A C 1
ATOM 1483 O O . SER A 1 184 ? -9.788 -3.992 -1.987 1.00 63.31 184 SER A O 1
ATOM 1485 N N . ALA A 1 185 ? -9.963 -5.406 -3.739 1.00 54.62 185 ALA A N 1
ATOM 1486 C CA . ALA A 1 185 ? -9.392 -4.550 -4.763 1.00 54.62 185 ALA A CA 1
ATOM 1487 C C . ALA A 1 185 ? -10.539 -3.967 -5.595 1.00 54.62 185 ALA A C 1
ATOM 1489 O O . ALA A 1 185 ? -11.505 -4.683 -5.866 1.00 54.62 185 ALA A O 1
ATOM 1490 N N . PHE A 1 186 ? -10.466 -2.691 -5.969 1.00 50.16 186 PHE A N 1
ATOM 1491 C CA . PHE A 1 186 ? -11.288 -2.200 -7.075 1.00 50.16 186 PHE A CA 1
ATOM 1492 C C . PHE A 1 186 ? -10.576 -2.605 -8.372 1.00 50.16 186 PHE A C 1
ATOM 1494 O O . PHE A 1 186 ? -9.369 -2.381 -8.477 1.00 50.16 186 PHE A O 1
ATOM 1501 N N . PHE A 1 187 ? -11.312 -3.266 -9.265 1.00 40.38 187 PHE A N 1
ATOM 1502 C CA . PHE A 1 187 ? -10.890 -3.633 -10.618 1.00 40.38 187 PHE A CA 1
ATOM 1503 C C . PHE A 1 187 ? -11.447 -2.611 -11.602 1.00 40.38 187 PHE A C 1
ATOM 1505 O O . PHE A 1 187 ? -12.587 -2.147 -11.349 1.00 40.38 187 PHE A O 1
#

Secondary structure (DSSP, 8-state):
----TT-S---SEE--TT-SS-EEEESSPPSS--BBTTT-SBPPSBTBEEE-SSSTT-EEEHHHHT-TTT--S---TTSPPPPTT----SEEEEETTEEEETT-SSEEEEEE--S--TT-B-TTT--B--SSEEEEE-SS---EEEHHHHTS-SEEE-TT-SSEEEEEEEEPSSSS--EEEEEE---

Organism: Thlaspi arvense (NCBI:txid13288)